Protein AF-0000000084641643 (afdb_homodimer)

Secondary structure (DSSP, 8-state):
-EEEEE--S--EEE-TTGGGSS-SEEE-SEES-TT--TT-TTHHHHHHTT-S-TTTTTTEEEEETTHHHHHHHHHTSTT-----EEESSSS-TTSTHHHHH--HHHHHHHHHHTT--EEEEE--TTHHHHHHHHHHHTTTS-EEEEEEE-TT-TTHHHH-------------/-EEEEE--S--EEE-TTGGGSS-SEEE-SEES-TT--TT-TTHHHHHHTT-S-TTTTTTEEEEETTHHHHHHHHHTSTT-----EEESSSS-TTSTHHHHH--HHHHHHHHHHTT--EEEEE--TTHHHHHHHHHHHTTTS-EEEEEEE-TT-TTHHHH-------------

Foldseek 3Di:
DAEAEDADQAFWDADPPCVPPQFGTEGDQKFAEQPPDPDDPLLVVCVVVVPPPSVCRNPYMYGNLCNLVRLLVVLPDPPHPQTEYEYDDNYACQGPVCVPRVCVLSNLCSSLVSQHEYEHEHQHPCVVVCVVVQVVSCVRHPYYYDHDFPVVDPCSVVPVDPPPDPDDPDDD/DAEAEDADQAFWDADPPCVPPQFGTEGDQKFAEQPPDPDDPLLVVCVVVVPVCNVPRNPYMYGNLCNLVRLLVVLPDPPHPQTEYEYDDNYACQGPVCVPRVCVLSNLCSSLVSQHEYEHEHQHPCVVVCVVVQVVSCVRHPYYYDHDDPVVDPCSVPPVDPPPDPDDPDDD

Nearest PDB structures (foldseek):
  3mwd-assembly1_A  TM=4.782E-01  e=1.737E-02  Homo sapiens
  6znw-assembly1_A  TM=4.692E-01  e=4.349E-02  Methanothrix soehngenii
  5tdm-assembly1_A  TM=4.378E-01  e=1.163E-01  Homo sapiens
  5tes-assembly1_A  TM=4.184E-01  e=1.163E-01  Homo sapiens
  5tet-assembly1_A  TM=4.397E-01  e=1.511E-01  Homo sapiens

Solvent-accessible surface area (backbone atoms only — not comparable to full-atom values): 19007 Å² total; per-residue (Å²): 124,45,77,43,80,42,79,58,93,69,34,77,39,77,46,46,76,34,76,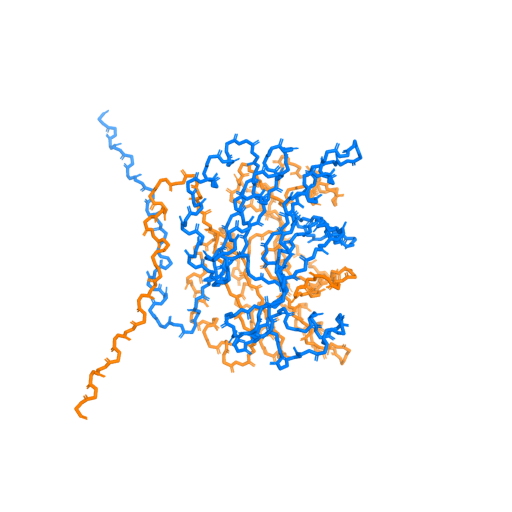70,41,48,40,39,29,33,48,70,57,45,41,38,38,67,78,63,55,92,67,50,56,30,54,63,44,43,43,66,72,60,45,80,42,71,88,28,32,51,38,41,33,38,33,33,79,43,35,36,62,44,37,41,55,58,57,63,39,86,84,52,80,51,61,32,32,37,32,33,56,62,29,44,71,28,31,73,66,33,78,75,67,54,55,54,67,46,42,52,48,37,35,42,75,61,52,21,26,39,36,39,36,31,79,34,72,56,48,64,77,45,44,68,58,51,35,57,41,45,77,71,21,49,64,46,42,29,38,55,54,64,63,82,38,80,68,45,74,66,65,76,55,74,79,76,74,82,80,74,80,77,83,127,124,45,78,43,80,42,80,59,94,67,36,77,39,77,46,47,76,36,75,71,41,48,41,41,30,32,50,68,56,47,40,37,39,68,79,64,56,93,67,49,55,30,52,62,43,42,42,66,71,63,42,87,26,76,86,32,30,49,38,42,33,37,36,33,77,43,34,36,62,44,36,40,57,57,57,64,39,86,83,52,78,50,61,30,30,37,33,35,55,62,31,44,72,29,33,72,66,32,78,76,67,54,56,54,68,45,41,53,46,38,34,42,75,62,52,21,25,39,34,39,37,33,79,35,74,57,47,65,77,46,44,66,57,52,34,58,39,46,76,72,22,50,65,47,43,30,38,54,55,63,65,83,38,78,68,45,76,65,64,76,56,75,79,75,74,82,80,75,79,78,84,128

InterPro domains:
  IPR007197 Radical SAM [PF04055] (28-163)
  IPR007197 Radical SAM [SFLDS00029] (1-163)
  IPR040086 Protein MJ0683-like [PTHR43432] (2-163)
  IPR040086 Protein MJ0683-like [SFLDG01084] (1-163)
  IPR058240 Radical SAM superfamily [SSF102114] (24-161)

Sequence (344 aa):
MTFHEVLCKSALNKVPNAAALPFRYTVNGYRGCMHACRYCFARPIHEYLDFDSGADFDTQIVVKTNVAEVLRRELRRPSWRRETVALGTNTDPYQRAEGRYALMPGIIGALAGSGTPLSILTKGTLLRRDLPLLAEVSGQVPVSVAVSLAIADPDLHKEIEPARRPRRPGWVMTFHEVLCKSALNKVPNAAALPFRYTVNGYRGCMHACRYCFARPIHEYLDFDSGADFDTQIVVKTNVAEVLRRELRRPSWRRETVALGTNTDPYQRAEGRYALMPGIIGALAGSGTPLSILTKGTLLRRDLPLLAEVSGQVPVSVAVSLAIADPDLHKEIEPARRPRRPGWV

Structure (mmCIF, N/CA/C/O backbone):
data_AF-0000000084641643-model_v1
#
loop_
_entity.id
_entity.type
_entity.pdbx_description
1 polymer 'Uncharacterized protein'
#
loop_
_atom_site.group_PDB
_atom_site.id
_atom_site.type_symbol
_atom_site.label_atom_id
_atom_site.label_alt_id
_atom_site.label_comp_id
_atom_site.label_asym_id
_atom_site.label_entity_id
_atom_site.label_seq_id
_atom_site.pdbx_PDB_ins_code
_atom_site.Cartn_x
_atom_site.Cartn_y
_atom_site.Cartn_z
_atom_site.occupancy
_atom_site.B_iso_or_equiv
_atom_site.auth_seq_id
_atom_site.auth_comp_id
_atom_site.auth_asym_id
_atom_site.auth_atom_id
_atom_site.pdbx_PDB_model_num
ATOM 1 N N . MET A 1 1 ? 24.141 13.453 5.094 1 85.25 1 MET A N 1
ATOM 2 C CA . MET A 1 1 ? 22.719 13.609 4.801 1 85.25 1 MET A CA 1
ATOM 3 C C . MET A 1 1 ? 22.359 15.086 4.645 1 85.25 1 MET A C 1
ATOM 5 O O . MET A 1 1 ? 22.766 15.922 5.457 1 85.25 1 MET A O 1
ATOM 9 N N . THR A 1 2 ? 21.906 15.523 3.588 1 90.5 2 THR A N 1
ATOM 10 C CA . THR A 1 2 ? 21.516 16.906 3.324 1 90.5 2 THR A CA 1
ATOM 11 C C . THR A 1 2 ? 20 17.047 3.266 1 90.5 2 THR A C 1
ATOM 13 O O . THR A 1 2 ? 19.312 16.219 2.656 1 90.5 2 THR A O 1
ATOM 16 N N . PHE A 1 3 ? 19.5 18.078 3.963 1 94.25 3 PHE A N 1
ATOM 17 C CA . PHE A 1 3 ? 18.078 18.406 3.965 1 94.25 3 PHE A CA 1
ATOM 18 C C . PHE A 1 3 ? 17.812 19.688 3.201 1 94.25 3 PHE A C 1
ATOM 20 O O . PHE A 1 3 ? 18.469 20.703 3.447 1 94.25 3 PHE A O 1
ATOM 27 N N . HIS A 1 4 ? 16.969 19.609 2.268 1 95.19 4 HIS A N 1
ATOM 28 C CA . HIS A 1 4 ? 16.516 20.781 1.525 1 95.19 4 HIS A CA 1
ATOM 29 C C . HIS A 1 4 ? 15.094 21.172 1.922 1 95.19 4 HIS A C 1
ATOM 31 O O . HIS A 1 4 ? 14.133 20.5 1.542 1 95.19 4 HIS A O 1
ATOM 37 N N . GLU A 1 5 ? 14.984 22.266 2.713 1 97.56 5 GLU A N 1
ATOM 38 C CA . GLU A 1 5 ? 13.656 22.766 3.074 1 97.56 5 GLU A CA 1
ATOM 39 C C . GLU A 1 5 ? 13.047 23.578 1.935 1 97.56 5 GLU A C 1
ATOM 41 O O . GLU A 1 5 ? 13.688 24.469 1.386 1 97.56 5 GLU A O 1
ATOM 46 N N . VAL A 1 6 ? 11.859 23.234 1.554 1 97.5 6 VAL A N 1
ATOM 47 C CA . VAL A 1 6 ? 11.195 23.938 0.468 1 97.5 6 VAL A CA 1
ATOM 48 C C . VAL A 1 6 ? 9.75 24.25 0.864 1 97.5 6 VAL A C 1
ATOM 50 O O . VAL A 1 6 ? 9.211 23.641 1.792 1 97.5 6 VAL A O 1
ATOM 53 N N . LEU A 1 7 ? 9.172 25.234 0.149 1 97.94 7 LEU A N 1
ATOM 54 C CA . LEU A 1 7 ? 7.738 25.5 0.195 1 97.94 7 LEU A CA 1
ATOM 55 C C . LEU A 1 7 ? 7.035 24.875 -1.005 1 97.94 7 LEU A C 1
ATOM 57 O O . LEU A 1 7 ? 7.418 25.125 -2.15 1 97.94 7 LEU A O 1
ATOM 61 N N . CYS A 1 8 ? 6.09 24.016 -0.761 1 97.25 8 CYS A N 1
ATOM 62 C CA . CYS A 1 8 ? 5.367 23.406 -1.871 1 97.25 8 CYS A CA 1
ATOM 63 C C . CYS A 1 8 ? 4.129 24.219 -2.229 1 97.25 8 CYS A C 1
ATOM 65 O O . CYS A 1 8 ? 3.564 24.906 -1.375 1 97.25 8 CYS A O 1
ATOM 67 N N . LYS A 1 9 ? 3.77 24.172 -3.459 1 97.31 9 LYS A N 1
ATOM 68 C CA . LYS A 1 9 ? 2.594 24.891 -3.949 1 97.31 9 LYS A CA 1
ATOM 69 C C . LYS A 1 9 ? 1.355 24 -3.914 1 97.31 9 LYS A C 1
ATOM 71 O O . LYS A 1 9 ? 0.227 24.484 -3.945 1 97.31 9 LYS A O 1
ATOM 76 N N . SER A 1 10 ? 1.563 22.719 -3.926 1 97.56 10 SER A N 1
ATOM 77 C CA . SER A 1 10 ? 0.498 21.734 -3.85 1 97.56 10 SER A CA 1
ATOM 78 C C . SER A 1 10 ? 0.894 20.562 -2.949 1 97.56 10 SER A C 1
ATOM 80 O O . SER A 1 10 ? 2.076 20.234 -2.84 1 97.56 10 SER A O 1
ATOM 82 N N . ALA A 1 11 ? -0.104 20.031 -2.287 1 98.06 11 ALA A N 1
ATOM 83 C CA . ALA A 1 11 ? 0.152 18.906 -1.385 1 98.06 11 ALA A CA 1
ATOM 84 C C . ALA A 1 11 ? -0.484 17.625 -1.91 1 98.06 11 ALA A C 1
ATOM 86 O O . ALA A 1 11 ? 0.11 16.547 -1.818 1 98.06 11 ALA A O 1
ATOM 87 N N . LEU A 1 12 ? -1.703 17.766 -2.48 1 97.25 12 LEU A N 1
ATOM 88 C CA . LEU A 1 12 ? -2.432 16.625 -3.002 1 97.25 12 LEU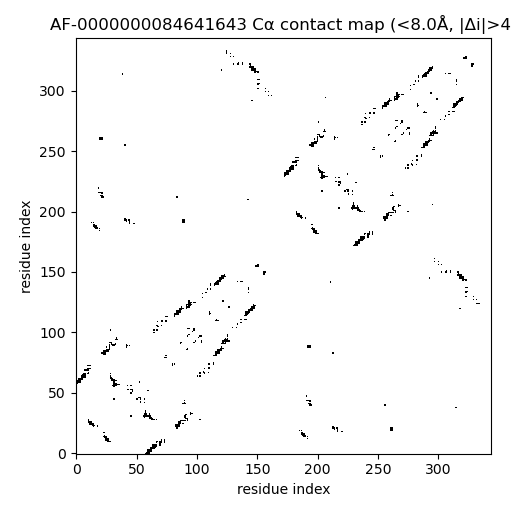 A CA 1
ATOM 89 C C . LEU A 1 12 ? -1.918 16.234 -4.387 1 97.25 12 LEU A C 1
ATOM 91 O O . LEU A 1 12 ? -1.786 17.078 -5.266 1 97.25 12 LEU A O 1
ATOM 95 N N . ASN A 1 13 ? -1.585 14.984 -4.504 1 92.69 13 ASN A N 1
ATOM 96 C CA . ASN A 1 13 ? -1.251 14.414 -5.809 1 92.69 13 ASN A CA 1
ATOM 97 C C . ASN A 1 13 ? -2.318 13.43 -6.281 1 92.69 13 ASN A C 1
ATOM 99 O O . ASN A 1 13 ? -2.545 12.398 -5.645 1 92.69 13 ASN A O 1
ATOM 103 N N . LYS A 1 14 ? -2.92 13.719 -7.375 1 91.12 14 LYS A N 1
ATOM 104 C CA . LYS A 1 14 ? -3.949 12.836 -7.91 1 91.12 14 LYS A CA 1
ATOM 105 C C . LYS A 1 14 ? -3.33 11.625 -8.602 1 91.12 14 LYS A C 1
ATOM 107 O O . LYS A 1 14 ? -2.355 11.766 -9.344 1 91.12 14 LYS A O 1
ATOM 112 N N . VAL A 1 15 ? -3.832 10.438 -8.219 1 87.31 15 VAL A N 1
ATOM 113 C CA . VAL A 1 15 ? -3.447 9.219 -8.93 1 87.31 15 VAL A CA 1
ATOM 114 C C . VAL A 1 15 ? -4.379 8.992 -10.117 1 87.31 15 VAL A C 1
ATOM 116 O O . VAL A 1 15 ? -5.582 8.789 -9.938 1 87.31 15 VAL A O 1
ATOM 119 N N . PRO A 1 16 ? -3.904 9.055 -11.305 1 74.75 16 PRO A N 1
ATOM 120 C CA . PRO A 1 16 ? -4.785 8.922 -12.469 1 74.75 16 PRO A CA 1
ATOM 121 C C . PRO A 1 16 ? -5.438 7.547 -12.562 1 74.75 16 PRO A C 1
ATOM 123 O O . PRO A 1 16 ? -4.82 6.539 -12.203 1 74.75 16 PRO A O 1
ATOM 126 N N . ASN A 1 17 ? -6.727 7.547 -13.188 1 64.88 17 ASN A N 1
ATOM 127 C CA . ASN A 1 17 ? -7.516 6.352 -13.469 1 64.88 17 ASN A CA 1
ATOM 128 C C . ASN A 1 17 ? -7.387 5.32 -12.352 1 64.88 17 ASN A C 1
ATOM 130 O O . ASN A 1 17 ? -6.996 4.176 -12.594 1 64.88 17 ASN A O 1
ATOM 134 N N . ALA A 1 18 ? -7.582 5.598 -11.164 1 59.44 18 ALA A N 1
ATOM 135 C CA . ALA A 1 18 ? -7.484 4.902 -9.883 1 59.44 18 ALA A CA 1
ATOM 136 C C . ALA A 1 18 ? -8.5 3.764 -9.797 1 59.44 18 ALA A C 1
ATOM 138 O O . ALA A 1 18 ? -8.711 3.195 -8.727 1 59.44 18 ALA A O 1
ATOM 139 N N . ALA A 1 19 ? -9 3.344 -10.992 1 60.81 19 ALA A N 1
ATOM 140 C CA . ALA A 1 19 ? -10.086 2.369 -10.906 1 60.81 19 ALA A CA 1
ATOM 141 C C . ALA A 1 19 ? -9.586 1.04 -10.344 1 60.81 19 ALA A C 1
ATOM 143 O O . ALA A 1 19 ? -10.383 0.184 -9.953 1 60.81 19 ALA A O 1
ATOM 144 N N . ALA A 1 20 ? -8.352 1.078 -10.047 1 73.12 20 ALA A N 1
ATOM 145 C CA . ALA A 1 20 ? -7.855 -0.218 -9.586 1 73.12 20 ALA A CA 1
ATOM 146 C C . ALA A 1 20 ? -7.188 -0.097 -8.219 1 73.12 20 ALA A C 1
ATOM 148 O O . ALA A 1 20 ? -6.613 -1.065 -7.715 1 73.12 20 ALA A O 1
ATOM 149 N N . LEU A 1 21 ? -7.309 1.116 -7.602 1 86.94 21 LEU A N 1
ATOM 150 C CA . LEU A 1 21 ? -6.629 1.312 -6.328 1 86.94 21 LEU A CA 1
ATOM 151 C C . LEU A 1 21 ? -7.605 1.81 -5.266 1 86.94 21 LEU A C 1
ATOM 153 O O . LEU A 1 21 ? -8.609 2.447 -5.586 1 86.94 21 LEU A O 1
ATOM 157 N N . PRO A 1 22 ? -7.359 1.558 -4.078 1 89.44 22 PRO A N 1
ATOM 158 C CA . PRO A 1 22 ? -8.273 1.948 -3.004 1 89.44 22 PRO A CA 1
ATOM 159 C C . PRO A 1 22 ? -8.086 3.398 -2.562 1 89.44 22 PRO A C 1
ATOM 161 O O . PRO A 1 22 ? -8.586 3.799 -1.511 1 89.44 22 PRO A O 1
ATOM 164 N N . PHE A 1 23 ? -7.32 4.164 -3.342 1 91.88 23 PHE A N 1
ATOM 165 C CA . PHE A 1 23 ? -7.133 5.59 -3.082 1 91.88 23 PHE A CA 1
ATOM 166 C C . PHE A 1 23 ? -6.977 6.359 -4.387 1 91.88 23 PHE A C 1
ATOM 168 O O . PHE A 1 23 ? -6.578 5.793 -5.406 1 91.88 23 PHE A O 1
ATOM 175 N N . ARG A 1 24 ? -7.23 7.676 -4.254 1 90.69 24 ARG A N 1
ATOM 176 C CA . ARG A 1 24 ? -7.18 8.5 -5.457 1 90.69 24 ARG A CA 1
ATOM 177 C C . ARG A 1 24 ? -6.113 9.578 -5.336 1 90.69 24 ARG A C 1
ATOM 179 O O . ARG A 1 24 ? -5.75 10.219 -6.328 1 90.69 24 ARG A O 1
ATOM 186 N N . TYR A 1 25 ? -5.676 9.812 -4.137 1 93.88 25 TYR A N 1
ATOM 187 C CA . TYR A 1 25 ? -4.699 10.867 -3.9 1 93.88 25 TYR A CA 1
ATOM 188 C C . TYR A 1 25 ? -3.57 10.375 -3.004 1 93.88 25 TYR A C 1
ATOM 190 O O . TYR A 1 25 ? -3.742 9.414 -2.25 1 93.88 25 TYR A O 1
ATOM 198 N N . THR A 1 26 ? -2.445 11.016 -3.172 1 95.38 26 THR A N 1
ATOM 199 C CA . THR A 1 26 ? -1.332 10.844 -2.246 1 95.38 26 THR A CA 1
ATOM 200 C C . THR A 1 26 ? -0.846 12.188 -1.723 1 95.38 26 THR A C 1
ATOM 202 O O . THR A 1 26 ? -1.124 13.227 -2.322 1 95.38 26 THR A O 1
ATOM 205 N N . VAL A 1 27 ? -0.212 12.156 -0.542 1 97.38 27 VAL A N 1
ATOM 206 C CA . VAL A 1 27 ? 0.521 13.289 0.026 1 97.38 27 VAL A CA 1
ATOM 207 C C . VAL A 1 27 ? 1.92 12.836 0.442 1 97.38 27 VAL A C 1
ATOM 209 O O . VAL A 1 27 ? 2.074 11.82 1.128 1 97.38 27 VAL A O 1
ATOM 212 N N . ASN A 1 28 ? 2.869 13.57 -0.043 1 96.31 28 ASN A N 1
ATOM 213 C CA . ASN A 1 28 ? 4.258 13.312 0.314 1 96.31 28 ASN A CA 1
ATOM 214 C C . ASN A 1 28 ? 4.918 14.539 0.938 1 96.31 28 ASN A C 1
ATOM 216 O O . ASN A 1 28 ? 5.258 15.484 0.233 1 96.31 28 ASN A O 1
ATOM 220 N N . GLY A 1 29 ? 5.141 14.508 2.225 1 97.44 29 GLY A N 1
ATOM 221 C CA . GLY A 1 29 ? 5.812 15.609 2.9 1 97.44 29 GLY A CA 1
ATOM 222 C C . GLY A 1 29 ? 7.301 15.664 2.619 1 97.44 29 GLY A C 1
ATOM 223 O O . GLY A 1 29 ? 7.938 16.703 2.812 1 97.44 29 GLY A O 1
ATOM 224 N N . TYR A 1 30 ? 7.824 14.578 2.213 1 95.88 30 TYR A N 1
ATOM 225 C CA . TYR A 1 30 ? 9.242 14.445 1.904 1 95.88 30 TYR A CA 1
ATOM 226 C C . TYR A 1 30 ? 9.453 13.938 0.483 1 95.88 30 TYR A C 1
ATOM 228 O O . TYR A 1 30 ? 8.562 13.297 -0.088 1 95.88 30 TYR A O 1
ATOM 236 N N . ARG A 1 31 ? 10.523 14.305 -0.035 1 93.06 31 ARG A N 1
ATOM 237 C CA . ARG A 1 31 ? 11.094 13.617 -1.185 1 93.06 31 ARG A CA 1
ATOM 238 C C . ARG A 1 31 ? 12.438 12.984 -0.829 1 93.06 31 ARG A C 1
ATOM 240 O O . ARG A 1 31 ? 13.266 13.609 -0.161 1 93.06 31 ARG A O 1
ATOM 247 N N . GLY A 1 32 ? 12.609 11.828 -1.305 1 92.06 32 GLY A N 1
ATOM 248 C CA . GLY A 1 32 ? 13.734 11.039 -0.812 1 92.06 32 GLY A CA 1
ATOM 249 C C . GLY A 1 32 ? 13.398 10.242 0.434 1 92.06 32 GLY A C 1
ATOM 250 O O . GLY A 1 32 ? 12.352 10.445 1.046 1 92.06 32 GLY A O 1
ATOM 251 N N . CYS A 1 33 ? 14.219 9.305 0.765 1 94.69 33 CYS A N 1
ATOM 252 C CA . CYS A 1 33 ? 13.961 8.453 1.919 1 94.69 33 CYS A CA 1
ATOM 253 C C . CYS A 1 33 ? 15.266 7.934 2.518 1 94.69 33 CYS A C 1
ATOM 255 O O . CYS A 1 33 ? 16.094 7.371 1.808 1 94.69 33 CYS A O 1
ATOM 257 N N . MET A 1 34 ? 15.375 8.016 3.834 1 93.69 34 MET A N 1
ATOM 258 C CA . MET A 1 34 ? 16.641 7.754 4.531 1 93.69 34 MET A CA 1
ATOM 259 C C . MET A 1 34 ? 16.766 6.273 4.863 1 93.69 34 MET A C 1
ATOM 261 O O . MET A 1 34 ? 17.812 5.836 5.352 1 93.69 34 MET A O 1
ATOM 265 N N . HIS A 1 35 ? 15.734 5.488 4.598 1 92.06 35 HIS A N 1
ATOM 266 C CA . HIS A 1 35 ? 15.812 4.074 4.953 1 92.06 35 HIS A CA 1
ATOM 267 C C . HIS A 1 35 ? 16.891 3.355 4.148 1 92.06 35 HIS A C 1
ATOM 269 O O . HIS A 1 35 ? 17.422 2.334 4.586 1 92.06 35 HIS A O 1
ATOM 275 N N . ALA A 1 36 ? 17.172 3.838 2.957 1 89.5 36 ALA A N 1
ATOM 276 C CA . ALA A 1 36 ? 18.234 3.293 2.109 1 89.5 36 ALA A CA 1
ATOM 277 C C . ALA A 1 36 ? 18.031 1.801 1.869 1 89.5 36 ALA A C 1
ATOM 279 O O . ALA A 1 36 ? 18.984 1.015 1.975 1 89.5 36 ALA A O 1
ATOM 280 N N . CYS A 1 37 ? 16.781 1.422 1.549 1 88.06 37 CYS A N 1
ATOM 281 C CA . CYS A 1 37 ? 16.5 0.023 1.236 1 88.06 37 CYS A CA 1
ATOM 282 C C . CYS A 1 37 ? 17.281 -0.42 0 1 88.06 37 CYS A C 1
ATOM 284 O O . CYS A 1 37 ? 17.406 0.339 -0.963 1 88.06 37 CYS A O 1
ATOM 286 N N . ARG A 1 38 ? 17.812 -1.629 0.062 1 84.75 38 ARG A N 1
ATOM 287 C CA . ARG A 1 38 ? 18.547 -2.174 -1.071 1 84.75 38 ARG A CA 1
ATOM 288 C C . ARG A 1 38 ? 17.688 -2.203 -2.328 1 84.75 38 ARG A C 1
ATOM 290 O O . ARG A 1 38 ? 18.156 -1.855 -3.416 1 84.75 38 ARG A O 1
ATOM 297 N N . TYR A 1 39 ? 16.453 -2.59 -2.154 1 86.88 39 TYR A N 1
ATOM 298 C CA . TYR A 1 39 ? 15.516 -2.664 -3.266 1 86.88 39 TYR A CA 1
ATOM 299 C C . TYR A 1 39 ? 14.328 -1.73 -3.043 1 86.88 39 TYR A C 1
ATOM 301 O O . TYR A 1 39 ? 13.18 -2.176 -2.982 1 86.88 39 TYR A O 1
ATOM 309 N N . CYS A 1 40 ? 14.648 -0.462 -3.041 1 89 40 CYS A N 1
ATOM 310 C CA . CYS A 1 40 ? 13.609 0.526 -2.799 1 89 40 CYS A CA 1
ATOM 311 C C . CYS A 1 40 ? 12.68 0.646 -4.004 1 89 40 CYS A C 1
ATOM 313 O O . CYS A 1 40 ? 13.117 1.014 -5.094 1 89 40 CYS A O 1
ATOM 315 N N . PHE A 1 41 ? 11.461 0.449 -3.846 1 89.44 41 PHE A N 1
ATOM 316 C CA . PHE A 1 41 ? 10.484 0.438 -4.934 1 89.44 41 PHE A CA 1
ATOM 317 C C . PHE A 1 41 ? 10.18 1.856 -5.398 1 89.44 41 PHE A C 1
ATOM 319 O O . PHE A 1 41 ? 9.664 2.057 -6.5 1 89.44 41 PHE A O 1
ATOM 326 N N . ALA A 1 42 ? 10.445 2.775 -4.594 1 88.69 42 ALA A N 1
ATOM 327 C CA . ALA A 1 42 ? 10.109 4.16 -4.91 1 88.69 42 ALA A CA 1
ATOM 328 C C . ALA A 1 42 ? 11.242 4.836 -5.68 1 88.69 42 ALA A C 1
ATOM 330 O O . ALA A 1 42 ? 11.031 5.871 -6.32 1 88.69 42 ALA A O 1
ATOM 331 N N . ARG A 1 43 ? 12.406 4.348 -5.688 1 85.69 43 ARG A N 1
ATOM 332 C CA . ARG A 1 43 ? 13.586 4.984 -6.27 1 85.69 43 ARG A CA 1
ATOM 333 C C . ARG A 1 43 ? 13.398 5.227 -7.762 1 85.69 43 ARG A C 1
ATOM 335 O O . ARG A 1 43 ? 13.68 6.32 -8.258 1 85.69 43 ARG A O 1
ATOM 342 N N . PRO A 1 44 ? 12.797 4.266 -8.469 1 82.12 44 PRO A N 1
ATOM 343 C CA . PRO A 1 44 ? 12.633 4.5 -9.906 1 82.12 44 PRO A CA 1
ATOM 344 C C . PRO A 1 44 ? 11.719 5.684 -10.211 1 82.12 44 PRO A C 1
ATOM 346 O O . PRO A 1 44 ? 11.891 6.359 -11.227 1 82.12 44 PRO A O 1
ATOM 349 N N . ILE A 1 45 ? 10.727 5.93 -9.383 1 78 45 ILE A N 1
ATOM 350 C CA . ILE A 1 45 ? 9.812 7.051 -9.578 1 78 45 ILE A CA 1
ATOM 351 C C . ILE A 1 45 ? 10.586 8.367 -9.484 1 78 45 ILE A C 1
ATOM 353 O O . ILE A 1 45 ? 10.336 9.297 -10.25 1 78 45 ILE A O 1
ATOM 357 N N . HIS A 1 46 ? 11.477 8.406 -8.617 1 78 46 HIS A N 1
ATOM 358 C CA . HIS A 1 46 ? 12.266 9.617 -8.406 1 78 46 HIS A CA 1
ATOM 359 C C . HIS A 1 46 ? 13.227 9.859 -9.57 1 78 46 HIS A C 1
ATOM 361 O O . HIS A 1 46 ? 13.477 11.008 -9.945 1 78 46 HIS A O 1
ATOM 367 N N . GLU A 1 47 ? 13.641 8.812 -10.031 1 72.44 47 GLU A N 1
ATOM 368 C CA . GLU A 1 47 ? 14.531 8.914 -11.188 1 72.44 47 GLU A CA 1
ATOM 369 C C . GLU A 1 47 ? 13.789 9.445 -12.406 1 72.44 47 GLU A C 1
ATOM 371 O O . GLU A 1 47 ? 14.336 10.25 -13.172 1 72.44 47 GLU A O 1
ATOM 376 N N . TYR A 1 48 ? 12.617 9.016 -12.461 1 66.31 48 TYR A N 1
ATOM 377 C CA . TYR A 1 48 ? 11.797 9.422 -13.594 1 66.31 48 TYR A CA 1
ATOM 378 C C . TYR A 1 48 ? 11.438 10.898 -13.508 1 66.31 48 TYR A C 1
ATOM 380 O O . TYR A 1 48 ? 11.43 11.602 -14.523 1 66.31 48 TYR A O 1
ATOM 388 N N . LEU A 1 49 ? 11.086 11.227 -12.359 1 64.06 49 LEU A N 1
ATOM 389 C CA . LEU A 1 49 ? 10.656 12.609 -12.18 1 64.06 49 LEU A CA 1
ATOM 390 C C . LEU A 1 49 ? 11.859 13.555 -12.219 1 64.06 49 LEU A C 1
ATOM 392 O O . LEU A 1 49 ? 11.703 14.766 -12.031 1 64.06 49 LEU A O 1
ATOM 396 N N . ASP A 1 50 ? 12.969 13.078 -12.969 1 57.16 50 ASP A N 1
ATOM 397 C CA . ASP A 1 50 ? 14.195 13.82 -13.242 1 57.16 50 ASP A CA 1
ATOM 398 C C . ASP A 1 50 ? 14.789 14.391 -11.953 1 57.16 50 ASP A C 1
ATOM 400 O O . ASP A 1 50 ? 15.336 15.492 -11.945 1 57.16 50 ASP A O 1
ATOM 404 N N . PHE A 1 51 ? 14.398 13.836 -10.938 1 55.06 51 PHE A N 1
ATOM 405 C CA . PHE A 1 51 ? 15.227 14.289 -9.82 1 55.06 51 PHE A CA 1
ATOM 406 C C . PHE A 1 51 ? 16.625 13.711 -9.914 1 55.06 51 PHE A C 1
ATOM 408 O O . PHE A 1 51 ? 16.812 12.609 -10.438 1 55.06 51 PHE A O 1
ATOM 415 N N . ASP A 1 52 ? 17.484 14.227 -10.578 1 50.94 52 ASP A N 1
ATOM 416 C CA . ASP A 1 52 ? 18.859 13.789 -10.797 1 50.94 52 ASP A CA 1
ATOM 417 C C . ASP A 1 52 ? 19.156 12.5 -10.031 1 50.94 52 ASP A C 1
ATOM 419 O O . ASP A 1 52 ? 19.984 11.695 -10.453 1 50.94 52 ASP A O 1
ATOM 423 N N . SER A 1 53 ? 19.094 12.25 -8.562 1 51.88 53 SER A N 1
ATOM 424 C CA . SER A 1 53 ? 20 11.586 -7.629 1 51.88 53 SER A CA 1
ATOM 425 C C . SER A 1 53 ? 19.594 10.133 -7.41 1 51.88 53 SER A C 1
ATOM 427 O O . SER A 1 53 ? 18.688 9.844 -6.629 1 51.88 53 SER A O 1
ATOM 429 N N . GLY A 1 54 ? 19.406 9.188 -8.422 1 56.5 54 GLY A N 1
ATOM 430 C CA . GLY A 1 54 ? 19.469 7.828 -7.91 1 56.5 54 GLY A CA 1
ATOM 431 C C . GLY A 1 54 ? 20.391 7.684 -6.715 1 56.5 54 GLY A C 1
ATOM 432 O O . GLY A 1 54 ? 20 7.133 -5.684 1 56.5 54 GLY A O 1
ATOM 433 N N . ALA A 1 55 ? 21.547 8.164 -6.961 1 61.25 55 ALA A N 1
ATOM 434 C CA . ALA A 1 55 ? 22.562 8.086 -5.918 1 61.25 55 ALA A CA 1
ATOM 435 C C . ALA A 1 55 ? 22.25 9.062 -4.785 1 61.25 55 ALA A C 1
ATOM 437 O O . ALA A 1 55 ? 22.703 8.875 -3.652 1 61.25 55 ALA A O 1
ATOM 438 N N . ASP A 1 56 ? 21.203 9.914 -5.035 1 81.81 56 ASP A N 1
ATOM 439 C CA . ASP A 1 56 ? 20.984 10.961 -4.047 1 81.81 56 ASP A CA 1
ATOM 440 C C . ASP A 1 56 ? 19.641 10.766 -3.326 1 81.81 56 ASP A C 1
ATOM 442 O O . ASP A 1 56 ? 19.328 11.5 -2.391 1 81.81 56 ASP A O 1
ATOM 446 N N . PHE A 1 57 ? 18.953 9.711 -3.613 1 84.69 57 PHE A N 1
ATOM 447 C CA . PHE A 1 57 ? 17.625 9.5 -3.053 1 84.69 57 PHE A CA 1
ATOM 448 C C . PHE A 1 57 ? 17.688 9.352 -1.537 1 84.69 57 PHE A C 1
ATOM 450 O O . PHE A 1 57 ? 16.797 9.805 -0.821 1 84.69 57 PHE A O 1
ATOM 457 N N . ASP A 1 58 ? 18.719 8.781 -1.066 1 87.5 58 ASP A N 1
ATOM 458 C CA . ASP A 1 58 ? 18.781 8.461 0.357 1 87.5 58 ASP A CA 1
ATOM 459 C C . ASP A 1 58 ? 19.688 9.453 1.098 1 87.5 58 ASP A C 1
ATOM 461 O O . ASP A 1 58 ? 19.781 9.414 2.326 1 87.5 58 ASP A O 1
ATOM 465 N N . THR A 1 59 ? 20.25 10.398 0.308 1 88.12 59 THR A N 1
ATOM 466 C CA . THR A 1 59 ? 21.188 11.297 0.975 1 88.12 59 THR A CA 1
ATOM 467 C C . THR A 1 59 ? 20.719 12.742 0.862 1 88.12 59 THR A C 1
ATOM 469 O O . THR A 1 59 ? 21.219 13.617 1.573 1 88.12 59 THR A O 1
ATOM 472 N N . GLN A 1 60 ? 19.875 12.953 -0.053 1 90.75 60 GLN A N 1
ATOM 473 C CA . GLN A 1 60 ? 19.281 14.273 -0.227 1 90.75 60 GLN A CA 1
ATOM 474 C C . GLN A 1 60 ? 17.781 14.242 0.025 1 90.75 60 GLN A C 1
ATOM 476 O O . GLN A 1 60 ? 17.016 13.68 -0.768 1 90.75 60 GLN A O 1
ATOM 481 N N . ILE A 1 61 ? 17.359 14.82 1.069 1 94.38 61 ILE A N 1
ATOM 482 C CA . ILE A 1 61 ? 15.953 14.789 1.457 1 94.38 61 ILE A CA 1
ATOM 483 C C . ILE A 1 61 ? 15.336 16.172 1.285 1 94.38 61 ILE A C 1
ATOM 485 O O . ILE A 1 61 ? 15.828 17.156 1.86 1 94.38 61 ILE A O 1
ATOM 489 N N . VAL A 1 62 ? 14.367 16.266 0.472 1 95.25 62 VAL A N 1
ATOM 490 C CA . VAL A 1 62 ? 13.594 17.5 0.344 1 95.25 62 VAL A CA 1
ATOM 491 C C . VAL A 1 62 ? 12.445 17.5 1.354 1 95.25 62 VAL A C 1
ATOM 493 O O . VAL A 1 62 ? 11.711 16.516 1.459 1 95.25 62 VAL A O 1
ATOM 496 N N . VAL A 1 63 ? 12.336 18.578 2.113 1 97.81 63 VAL A N 1
ATOM 497 C CA . VAL A 1 63 ? 11.32 18.703 3.154 1 97.81 63 VAL A CA 1
ATOM 498 C C . VAL A 1 63 ? 10.344 19.828 2.791 1 97.81 63 VAL A C 1
ATOM 500 O O . VAL A 1 63 ? 10.727 20.984 2.713 1 97.81 63 VAL A O 1
ATOM 503 N N . LYS A 1 64 ? 9.086 19.438 2.572 1 98.38 64 LYS A N 1
ATOM 504 C CA . LYS A 1 64 ? 8.039 20.422 2.332 1 98.38 64 LYS A CA 1
ATOM 505 C C . LYS A 1 64 ? 7.496 20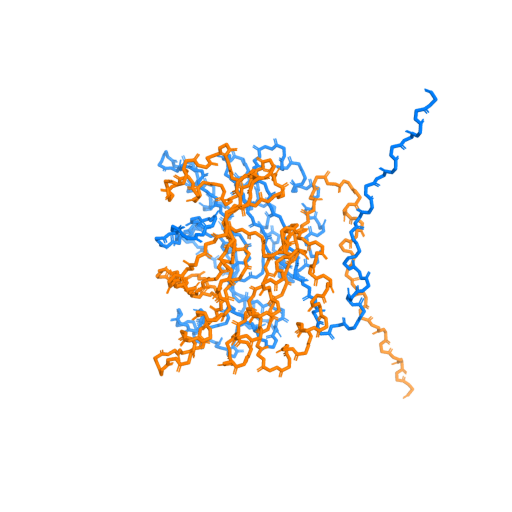.984 3.646 1 98.38 64 LYS A C 1
ATOM 507 O O . LYS A 1 64 ? 6.465 20.516 4.141 1 98.38 64 LYS A O 1
ATOM 512 N N . THR A 1 65 ? 8.062 22.047 4.051 1 98.75 65 THR A N 1
ATOM 513 C CA . THR A 1 65 ? 7.859 22.484 5.426 1 98.75 65 THR A CA 1
ATOM 514 C C . THR A 1 65 ? 6.461 23.078 5.605 1 98.75 65 THR A C 1
ATOM 516 O O . THR A 1 65 ? 5.957 23.156 6.727 1 98.75 65 THR A O 1
ATOM 519 N N . ASN A 1 66 ? 5.781 23.438 4.496 1 98.75 66 ASN A N 1
ATOM 520 C CA . ASN A 1 66 ? 4.453 24.047 4.605 1 98.75 66 ASN A CA 1
ATOM 521 C C . ASN A 1 66 ? 3.365 23.078 4.137 1 98.75 66 ASN A C 1
ATOM 523 O O . ASN A 1 66 ? 2.242 23.5 3.852 1 98.75 66 ASN A O 1
ATOM 527 N N . VAL A 1 67 ? 3.629 21.812 4.051 1 98.75 67 VAL A N 1
ATOM 528 C CA . VAL A 1 67 ? 2.752 20.844 3.4 1 98.75 67 VAL A CA 1
ATOM 529 C C . VAL A 1 67 ? 1.412 20.797 4.129 1 98.75 67 VAL A C 1
ATOM 531 O O . VAL A 1 67 ? 0.358 20.672 3.5 1 98.75 67 VAL A O 1
ATOM 534 N N . ALA A 1 68 ? 1.392 20.875 5.445 1 98.81 68 ALA A N 1
ATOM 535 C CA . ALA A 1 68 ? 0.144 20.781 6.199 1 98.81 68 ALA A CA 1
ATOM 536 C C . ALA A 1 68 ? -0.755 21.984 5.91 1 98.81 68 ALA A C 1
ATOM 538 O O . ALA A 1 68 ? -1.972 21.844 5.77 1 98.81 68 ALA A O 1
ATOM 539 N N . GLU A 1 69 ? -0.152 23.141 5.867 1 98.62 69 GLU A N 1
ATOM 540 C CA . GLU A 1 69 ? -0.908 24.344 5.582 1 98.62 69 GLU A CA 1
ATOM 541 C C . GLU A 1 69 ? -1.514 24.312 4.18 1 98.62 69 GLU A C 1
ATOM 543 O O . GLU A 1 69 ? -2.695 24.609 4 1 98.62 69 GLU A O 1
ATOM 548 N N . VAL A 1 70 ? -0.74 23.938 3.234 1 98.88 70 VAL A N 1
ATOM 549 C CA . VAL A 1 70 ? -1.205 23.828 1.855 1 98.88 70 VAL A CA 1
ATOM 550 C C . VAL A 1 70 ? -2.307 22.781 1.757 1 98.88 70 VAL A C 1
ATOM 552 O O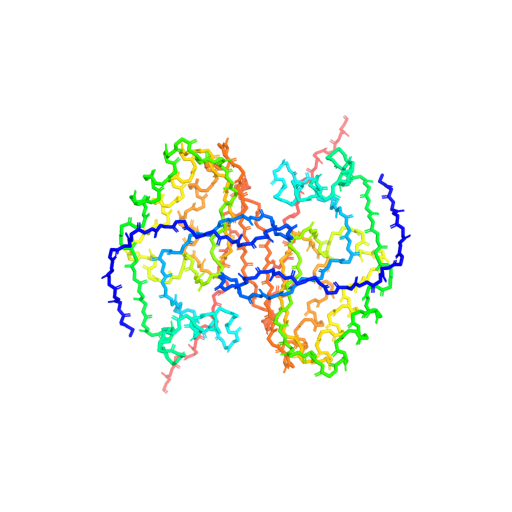 . VAL A 1 70 ? -3.326 23 1.1 1 98.88 70 VAL A O 1
ATOM 555 N N . LEU A 1 71 ? -2.104 21.641 2.418 1 98.81 71 LEU A N 1
ATOM 556 C CA . LEU A 1 71 ? -3.086 20.562 2.424 1 98.81 71 LEU A CA 1
ATOM 557 C C . LEU A 1 71 ? -4.418 21.047 2.988 1 98.81 71 LEU A C 1
ATOM 559 O O . LEU A 1 71 ? -5.473 20.781 2.41 1 98.81 71 LEU A O 1
ATOM 563 N N . ARG A 1 72 ? -4.379 21.828 4.09 1 98.62 72 ARG A N 1
ATOM 564 C CA . ARG A 1 72 ? -5.594 22.359 4.703 1 98.62 72 ARG A CA 1
ATOM 565 C C . ARG A 1 72 ? -6.359 23.234 3.719 1 98.62 72 ARG A C 1
ATOM 567 O O . ARG A 1 72 ? -7.582 23.141 3.609 1 98.62 72 ARG A O 1
ATOM 574 N N . ARG A 1 73 ? -5.648 24.016 3.055 1 98.5 73 ARG A N 1
ATOM 575 C CA . ARG A 1 73 ? -6.277 24.906 2.084 1 98.5 73 ARG A CA 1
ATOM 576 C C . ARG A 1 73 ? -6.945 24.109 0.967 1 98.5 73 ARG A C 1
ATOM 578 O O . ARG A 1 73 ? -8.086 24.391 0.592 1 98.5 73 ARG A O 1
ATOM 585 N N . GLU A 1 74 ? -6.238 23.109 0.458 1 98.75 74 GLU A N 1
ATOM 586 C CA . GLU A 1 74 ? -6.766 22.312 -0.637 1 98.75 74 GLU A CA 1
ATOM 587 C C . GLU A 1 74 ? -7.996 21.516 -0.2 1 98.75 74 GLU A C 1
ATOM 589 O O . GLU A 1 74 ? -8.961 21.391 -0.958 1 98.75 74 GLU A O 1
ATOM 594 N N . LEU A 1 75 ? -8.016 21.062 1.005 1 98.69 75 LEU A N 1
ATOM 595 C CA . LEU A 1 75 ? -9.086 20.219 1.505 1 98.69 75 LEU A CA 1
ATOM 596 C C . LEU A 1 75 ? -10.328 21.047 1.839 1 98.69 75 LEU A C 1
ATOM 598 O O . LEU A 1 75 ? -11.414 20.5 2.008 1 98.69 75 LEU A O 1
ATOM 602 N N . ARG A 1 76 ? -10.195 22.297 1.95 1 97.75 76 ARG A N 1
ATOM 603 C CA . ARG A 1 76 ? -11.312 23.172 2.279 1 97.75 76 ARG A CA 1
ATOM 604 C C . ARG A 1 76 ? -12.094 23.562 1.028 1 97.75 76 ARG A C 1
ATOM 606 O O . ARG A 1 76 ? -13.188 24.125 1.121 1 97.75 76 ARG A O 1
ATOM 613 N N . ARG A 1 77 ? -11.516 23.328 -0.067 1 97.69 77 ARG A N 1
ATOM 614 C CA . ARG A 1 77 ? -12.195 23.688 -1.305 1 97.69 77 ARG A CA 1
ATOM 615 C C . ARG A 1 77 ? -13.547 22.969 -1.408 1 97.69 77 ARG A C 1
ATOM 617 O O . ARG A 1 77 ? -13.656 21.797 -1.051 1 97.69 77 ARG A O 1
ATOM 624 N N . PRO A 1 78 ? -14.492 23.625 -1.953 1 97.12 78 PRO A N 1
ATOM 625 C CA . PRO A 1 78 ? -15.812 23.016 -2.102 1 97.12 78 PRO A CA 1
ATOM 626 C C . PRO A 1 78 ? -15.805 21.812 -3.035 1 97.12 78 PRO A C 1
ATOM 628 O O . PRO A 1 78 ? -16.672 20.938 -2.93 1 97.12 78 PRO A O 1
ATOM 631 N N . SER A 1 79 ? -14.844 21.766 -3.873 1 96.62 79 SER A N 1
ATOM 632 C CA . SER A 1 79 ? -14.781 20.688 -4.863 1 96.62 79 SER A CA 1
ATOM 633 C C . SER A 1 79 ? -14.172 19.422 -4.27 1 96.62 79 SER A C 1
ATOM 635 O O . SER A 1 79 ? -14.219 18.359 -4.891 1 96.62 79 SER A O 1
ATOM 637 N N . TRP A 1 80 ? -13.68 19.547 -3.082 1 97.38 80 TRP A N 1
ATOM 638 C CA . TRP A 1 80 ? -13.07 18.359 -2.471 1 97.38 80 TRP A CA 1
ATOM 639 C C . TRP A 1 80 ? -14.141 17.344 -2.09 1 97.38 80 TRP A C 1
ATOM 641 O O . TRP A 1 80 ? -15.109 17.672 -1.406 1 97.38 80 TRP A O 1
ATOM 651 N N . ARG A 1 81 ? -13.984 16.109 -2.416 1 95.06 81 ARG A N 1
ATOM 652 C CA . ARG A 1 81 ? -15.008 15.078 -2.268 1 95.06 81 ARG A CA 1
ATOM 653 C C . ARG A 1 81 ? -14.594 14.039 -1.229 1 95.06 81 ARG A C 1
ATOM 655 O O . ARG A 1 81 ? -15.133 12.93 -1.205 1 95.06 81 ARG A O 1
ATOM 662 N N . ARG A 1 82 ? -13.508 14.305 -0.42 1 96.56 82 ARG A N 1
ATOM 663 C CA . ARG A 1 82 ? -13.086 13.461 0.695 1 96.56 82 ARG A CA 1
ATOM 664 C C . ARG A 1 82 ? -12.664 12.078 0.208 1 96.56 82 ARG A C 1
ATOM 666 O O . ARG A 1 82 ? -13.008 11.07 0.82 1 96.56 82 ARG A O 1
ATOM 673 N N . GLU A 1 83 ? -11.977 12.156 -0.931 1 94.06 83 GLU A N 1
ATOM 674 C CA . GLU A 1 83 ? -11.391 10.922 -1.445 1 94.06 83 GLU A CA 1
ATOM 675 C C . GLU A 1 83 ? -10.25 10.438 -0.556 1 94.06 83 GLU A C 1
ATOM 677 O O . GLU A 1 83 ? -9.539 11.25 0.047 1 94.06 83 GLU A O 1
ATOM 682 N N . THR A 1 84 ? -10.039 9.117 -0.547 1 95.62 84 THR A N 1
ATOM 683 C CA . THR A 1 84 ? -9 8.547 0.303 1 95.62 84 THR A CA 1
ATOM 684 C C . THR A 1 84 ? -7.621 9.031 -0.123 1 95.62 84 THR A C 1
ATOM 686 O O . THR A 1 84 ? -7.32 9.102 -1.316 1 95.62 84 THR A O 1
ATOM 689 N N . VAL A 1 85 ? -6.809 9.352 0.875 1 96.81 85 VAL A N 1
ATOM 690 C CA . VAL A 1 85 ? -5.438 9.812 0.648 1 96.81 85 VAL A CA 1
ATOM 691 C C . VAL A 1 85 ? -4.453 8.789 1.207 1 96.81 85 VAL A C 1
ATOM 693 O O . VAL A 1 85 ? -4.547 8.398 2.375 1 96.81 85 VAL A O 1
ATOM 696 N N . ALA A 1 86 ? -3.551 8.359 0.386 1 96.5 86 ALA A N 1
ATOM 697 C CA . ALA A 1 86 ? -2.523 7.418 0.82 1 96.5 86 ALA A CA 1
ATOM 698 C C . ALA A 1 86 ? -1.217 8.133 1.14 1 96.5 86 ALA A C 1
ATOM 700 O O . ALA A 1 86 ? -0.798 9.031 0.403 1 96.5 86 ALA A O 1
ATOM 701 N N . LEU A 1 87 ? -0.597 7.773 2.26 1 97.5 87 LEU A N 1
ATOM 702 C CA . LEU A 1 87 ? 0.724 8.227 2.682 1 97.5 87 LEU A CA 1
ATOM 703 C C . LEU A 1 87 ? 1.707 7.059 2.732 1 97.5 87 LEU A C 1
ATOM 705 O O . LEU A 1 87 ? 1.369 5.977 3.217 1 97.5 87 LEU A O 1
ATOM 709 N N . GLY A 1 88 ? 2.887 7.266 2.252 1 96.38 88 GLY A N 1
ATOM 710 C CA . GLY A 1 88 ? 3.896 6.219 2.275 1 96.38 88 GLY A CA 1
ATOM 711 C C . GLY A 1 88 ? 4.051 5.512 0.943 1 96.38 88 GLY A C 1
ATOM 712 O O . GLY A 1 88 ? 4.488 4.359 0.893 1 96.38 88 GLY A O 1
ATOM 713 N N . THR A 1 89 ? 3.713 6.215 -0.15 1 92.5 89 THR A N 1
ATOM 714 C CA . THR A 1 89 ? 3.779 5.621 -1.48 1 92.5 89 THR A CA 1
ATOM 715 C C . THR A 1 89 ? 5.141 5.875 -2.119 1 92.5 89 THR A C 1
ATOM 717 O O . THR A 1 89 ? 5.77 4.953 -2.643 1 92.5 89 THR A O 1
ATOM 720 N N . ASN A 1 90 ? 5.699 7.066 -1.98 1 90.88 90 ASN A N 1
ATOM 721 C CA . ASN A 1 90 ? 6.91 7.457 -2.695 1 90.88 90 ASN A CA 1
ATOM 722 C C . ASN A 1 90 ? 8.039 7.809 -1.731 1 90.88 90 ASN A C 1
ATOM 724 O O . ASN A 1 90 ? 9.156 8.117 -2.16 1 90.88 90 ASN A O 1
ATOM 728 N N . THR A 1 91 ? 7.766 7.887 -0.584 1 94.19 91 THR A N 1
ATOM 729 C CA . THR A 1 91 ? 8.672 8.109 0.538 1 94.19 91 THR A CA 1
ATOM 730 C C . THR A 1 91 ? 8.086 7.527 1.823 1 94.19 91 THR A C 1
ATOM 732 O O . THR A 1 91 ? 7.004 6.941 1.812 1 94.19 91 THR A O 1
ATOM 735 N N . ASP A 1 92 ? 8.844 7.613 2.867 1 96.88 92 ASP A N 1
ATOM 736 C CA . ASP A 1 92 ? 8.305 7.156 4.148 1 96.88 92 ASP A CA 1
ATOM 737 C C . ASP A 1 92 ? 7.949 8.336 5.043 1 96.88 92 ASP A C 1
ATOM 739 O O . ASP A 1 92 ? 8.82 9.117 5.434 1 96.88 92 ASP A O 1
ATOM 743 N N . PRO A 1 93 ? 6.66 8.445 5.363 1 98.38 93 PRO A N 1
ATOM 744 C CA . PRO A 1 93 ? 6.238 9.594 6.164 1 98.38 93 PRO A CA 1
ATOM 745 C C . PRO A 1 93 ? 6.852 9.602 7.562 1 98.38 93 PRO A C 1
ATOM 747 O O . PRO A 1 93 ? 6.875 10.641 8.227 1 98.38 93 PRO A O 1
ATOM 750 N N . TYR A 1 94 ? 7.398 8.508 8.008 1 98.19 94 TYR A N 1
ATOM 751 C CA . TYR A 1 94 ? 7.953 8.414 9.352 1 98.19 94 TYR A CA 1
ATOM 752 C C . TYR A 1 94 ? 9.438 8.078 9.305 1 98.19 94 TYR A C 1
ATOM 754 O O . TYR A 1 94 ? 9.961 7.418 10.211 1 98.19 94 TYR A O 1
ATOM 762 N N . GLN A 1 95 ? 10.07 8.414 8.25 1 97.38 95 GLN A N 1
ATOM 763 C CA . GLN A 1 95 ? 11.523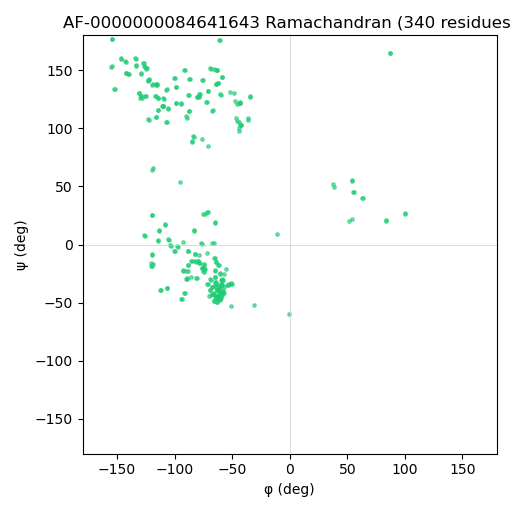 8.305 8.203 1 97.38 95 GLN A CA 1
ATOM 764 C C . GLN A 1 95 ? 12.172 9.188 9.258 1 97.38 95 GLN A C 1
ATOM 766 O O . GLN A 1 95 ? 11.5 9.984 9.922 1 97.38 95 GLN A O 1
ATOM 771 N N . ARG A 1 96 ? 13.438 9.148 9.398 1 95.75 96 ARG A N 1
ATOM 772 C CA . ARG A 1 96 ? 14.148 9.797 10.492 1 95.75 96 ARG A CA 1
ATOM 773 C C . ARG A 1 96 ? 13.922 11.305 10.477 1 95.75 96 ARG A C 1
ATOM 775 O O . ARG A 1 96 ? 13.812 11.93 11.531 1 95.75 96 ARG A O 1
ATOM 782 N N . ALA A 1 97 ? 13.852 11.883 9.344 1 97.19 97 ALA A N 1
ATOM 783 C CA . ALA A 1 97 ? 13.617 13.32 9.203 1 97.19 97 ALA A CA 1
ATOM 784 C C . ALA A 1 97 ? 12.367 13.742 9.961 1 97.19 97 ALA A C 1
ATOM 786 O O . ALA A 1 97 ? 12.297 14.859 10.492 1 97.19 97 ALA A O 1
ATOM 787 N N . GLU A 1 98 ? 11.398 12.938 10.016 1 98.44 98 GLU A N 1
ATOM 788 C CA . GLU A 1 98 ? 10.133 13.234 10.68 1 98.44 98 GLU A CA 1
ATOM 789 C C . GLU A 1 98 ? 10.344 13.539 12.164 1 98.44 98 GLU A C 1
ATOM 791 O O . GLU A 1 98 ? 9.562 14.266 12.766 1 98.44 98 GLU A O 1
ATOM 796 N N . GLY A 1 99 ? 11.375 12.922 12.773 1 97.56 99 GLY A N 1
ATOM 797 C CA . GLY A 1 99 ? 11.695 13.227 14.156 1 97.56 99 GLY A CA 1
ATOM 798 C C . GLY A 1 99 ? 12.008 14.688 14.383 1 97.56 99 GLY A C 1
ATOM 799 O O . GLY A 1 99 ? 11.664 15.25 15.43 1 97.56 99 GLY A O 1
ATOM 800 N N . ARG A 1 100 ? 12.492 15.281 13.453 1 96.88 100 ARG A N 1
ATOM 801 C CA . ARG A 1 100 ? 12.891 16.688 13.539 1 96.88 100 ARG A CA 1
ATOM 802 C C . ARG A 1 100 ? 11.773 17.594 13.047 1 96.88 100 ARG A C 1
ATOM 804 O O . ARG A 1 100 ? 11.438 18.594 13.703 1 96.88 100 ARG A O 1
ATOM 811 N N . TYR A 1 101 ? 11.211 17.266 11.922 1 98.19 101 TYR A N 1
ATOM 812 C CA . TYR A 1 101 ? 10.328 18.203 11.234 1 98.19 101 TYR A CA 1
ATOM 813 C C . TYR A 1 101 ? 8.883 18.031 11.695 1 98.19 101 TYR A C 1
ATOM 815 O O . TYR A 1 101 ? 8.094 18.984 11.641 1 98.19 101 TYR A O 1
ATOM 823 N N . ALA A 1 102 ? 8.5 16.828 12.094 1 98.56 102 ALA A N 1
ATOM 824 C CA . ALA A 1 102 ? 7.191 16.562 12.68 1 98.56 102 ALA A CA 1
ATOM 825 C C . ALA A 1 102 ? 6.07 17.062 11.781 1 98.56 102 ALA A C 1
ATOM 827 O O . ALA A 1 102 ? 5.172 17.781 12.242 1 98.56 102 ALA A O 1
ATOM 828 N N . LEU A 1 103 ? 6.074 16.609 10.508 1 98.88 103 LEU A N 1
ATOM 829 C CA . LEU A 1 103 ? 5.066 17.031 9.547 1 98.88 103 LEU A CA 1
ATOM 830 C C . LEU A 1 103 ? 3.771 16.25 9.727 1 98.88 103 LEU A C 1
ATOM 832 O O . LEU A 1 103 ? 2.682 16.766 9.484 1 98.88 103 LEU A O 1
ATOM 836 N N . MET A 1 104 ? 3.801 15.031 10.195 1 98.88 104 MET A N 1
ATOM 837 C CA . MET A 1 104 ? 2.711 14.062 10.125 1 98.88 104 MET A CA 1
ATOM 838 C C . MET A 1 104 ? 1.558 14.477 11.031 1 98.88 104 MET A C 1
ATOM 840 O O . MET A 1 104 ? 0.391 14.375 10.648 1 98.88 104 MET A O 1
ATOM 844 N N . PRO A 1 105 ? 1.837 15.039 12.289 1 98.81 105 PRO A N 1
ATOM 845 C CA . PRO A 1 105 ? 0.675 15.461 13.078 1 98.81 105 PRO A CA 1
ATOM 846 C C . PRO A 1 105 ? -0.187 16.484 12.344 1 98.81 105 PRO A C 1
ATOM 848 O O . PRO A 1 105 ? -1.417 16.406 12.375 1 98.81 105 PRO A O 1
ATOM 851 N N . GLY A 1 106 ? 0.468 17.422 11.648 1 98.81 106 GLY A N 1
ATOM 852 C CA . GLY A 1 106 ? -0.268 18.406 10.867 1 98.81 106 GLY A CA 1
ATOM 853 C C . GLY A 1 106 ? -1.006 17.797 9.688 1 98.81 106 GLY A C 1
ATOM 854 O O . GLY A 1 106 ? -2.156 18.156 9.422 1 98.81 106 GLY A O 1
ATOM 855 N N . ILE A 1 107 ? -0.375 16.891 8.977 1 98.94 107 ILE A N 1
ATOM 856 C CA . ILE A 1 107 ? -0.976 16.219 7.82 1 98.94 107 ILE A CA 1
ATOM 857 C C . ILE A 1 107 ? -2.186 15.406 8.266 1 98.94 107 ILE A C 1
ATOM 859 O O . ILE A 1 107 ? -3.268 15.516 7.688 1 98.94 107 ILE A O 1
ATOM 863 N N . ILE A 1 108 ? -1.998 14.617 9.289 1 98.81 108 ILE A N 1
ATOM 864 C CA . ILE A 1 108 ? -3.061 13.766 9.82 1 98.81 108 ILE A CA 1
ATOM 865 C C . ILE A 1 108 ? -4.227 14.633 10.281 1 98.81 108 ILE A C 1
ATOM 867 O O . ILE A 1 108 ? -5.383 14.359 9.961 1 98.81 108 ILE A O 1
ATOM 871 N N . GLY A 1 109 ? -3.914 15.727 11.016 1 98.69 109 GLY A N 1
ATOM 872 C CA . GLY A 1 109 ? -4.953 16.625 11.477 1 98.69 109 GLY A CA 1
ATOM 873 C C . GLY A 1 109 ? -5.738 17.266 10.352 1 98.69 109 GLY A C 1
ATOM 874 O O . GLY A 1 109 ? -6.965 17.391 10.43 1 98.69 109 GLY A O 1
ATOM 875 N N . ALA A 1 110 ? -5.047 17.688 9.336 1 98.88 110 ALA A N 1
ATOM 876 C CA . ALA A 1 110 ? -5.703 18.297 8.188 1 98.88 110 ALA A CA 1
ATOM 877 C C . ALA A 1 110 ? -6.668 17.328 7.52 1 98.88 110 ALA A C 1
ATOM 879 O O . ALA A 1 110 ? -7.805 17.688 7.199 1 98.88 110 ALA A O 1
ATOM 880 N N . LEU A 1 111 ? -6.223 16.109 7.32 1 98.81 111 LEU A N 1
ATOM 881 C CA . LEU A 1 111 ? -7.059 15.109 6.668 1 98.81 111 LEU A CA 1
ATOM 882 C C . LEU A 1 111 ? -8.266 14.766 7.531 1 98.81 111 LEU A C 1
ATOM 884 O O . LEU A 1 111 ? -9.406 14.844 7.062 1 98.81 111 LEU A O 1
ATOM 888 N N . ALA A 1 112 ? -8.039 14.508 8.773 1 98.44 112 ALA A N 1
ATOM 889 C CA . ALA A 1 112 ? -9.125 14.141 9.68 1 98.44 112 ALA A CA 1
ATOM 890 C C . ALA A 1 112 ? -10.117 15.281 9.836 1 98.44 112 ALA A C 1
ATOM 892 O O . ALA A 1 112 ? -11.328 15.07 9.789 1 98.44 112 ALA A O 1
ATOM 893 N N . GLY A 1 113 ? -9.602 16.469 10.023 1 98.06 113 GLY A N 1
ATOM 894 C CA . GLY A 1 113 ? -10.438 17.625 10.234 1 98.06 113 GLY A CA 1
ATOM 895 C C . GLY A 1 113 ? -11.367 17.906 9.07 1 98.06 113 GLY A C 1
ATOM 896 O O . GLY A 1 113 ? -12.422 18.531 9.242 1 98.06 113 GLY A O 1
ATOM 897 N N . SER A 1 114 ? -11.031 17.469 7.918 1 98.56 114 SER A N 1
ATOM 898 C CA . SER A 1 114 ? -11.852 17.703 6.727 1 98.56 114 SER A CA 1
ATOM 899 C C . SER A 1 114 ? -12.734 16.5 6.426 1 98.56 114 SER A C 1
ATOM 901 O O . SER A 1 114 ? -13.406 16.453 5.395 1 98.56 114 SER A O 1
ATOM 903 N N . GLY A 1 115 ? -12.602 15.461 7.238 1 98.12 115 GLY A N 1
ATOM 904 C CA . GLY A 1 115 ? -13.391 14.266 7.008 1 98.12 115 GLY A CA 1
ATOM 905 C C . GLY A 1 115 ? -12.789 13.336 5.977 1 98.12 115 GLY A C 1
ATOM 906 O O . GLY A 1 115 ? -13.477 12.484 5.41 1 98.12 115 GLY A O 1
ATOM 907 N N . THR A 1 116 ? -11.523 13.422 5.699 1 98.38 116 THR A N 1
ATOM 908 C CA . THR A 1 116 ? -10.852 12.703 4.621 1 98.38 116 THR A CA 1
ATOM 909 C C . THR A 1 116 ? -10.242 11.406 5.141 1 98.38 116 THR A C 1
ATOM 911 O O . THR A 1 116 ? -9.398 11.422 6.031 1 98.38 116 THR A O 1
ATOM 914 N N . PRO A 1 117 ? -10.625 10.234 4.59 1 97.81 117 PRO A N 1
ATOM 915 C CA . PRO A 1 117 ? -9.984 8.969 4.957 1 97.81 117 PRO A CA 1
ATOM 916 C C . PRO A 1 117 ? -8.5 8.938 4.582 1 97.81 117 PRO A C 1
ATOM 918 O O . PRO A 1 117 ? -8.094 9.562 3.6 1 97.81 117 PRO A O 1
ATOM 921 N N . LEU A 1 118 ? -7.719 8.172 5.383 1 97.94 118 LEU A N 1
ATOM 922 C CA . LEU A 1 118 ? -6.293 8.117 5.09 1 97.94 118 LEU A CA 1
ATOM 923 C C . LEU A 1 118 ? -5.738 6.723 5.336 1 97.94 118 LEU A C 1
ATOM 925 O O . LEU A 1 118 ? -6.227 6 6.207 1 97.94 118 LEU A O 1
ATOM 929 N N . SER A 1 119 ? -4.758 6.363 4.539 1 97 119 SER A N 1
ATOM 930 C CA . SER A 1 119 ? -3.967 5.152 4.734 1 97 119 SER A CA 1
ATOM 931 C C . SER A 1 119 ? -2.48 5.477 4.844 1 97 119 SER A C 1
ATOM 933 O O . SER A 1 119 ? -1.98 6.367 4.152 1 97 119 SER A O 1
ATOM 935 N N . ILE A 1 120 ? -1.815 4.762 5.746 1 97.75 120 ILE A N 1
ATOM 936 C CA . ILE A 1 120 ? -0.391 4.977 5.977 1 97.75 120 ILE A CA 1
ATOM 937 C C . ILE A 1 120 ? 0.365 3.662 5.809 1 97.75 120 ILE A C 1
ATOM 939 O O . ILE A 1 120 ? -0.02 2.639 6.379 1 97.75 120 ILE A O 1
ATOM 943 N N . LEU A 1 121 ? 1.354 3.656 5.027 1 97 121 LEU A N 1
ATOM 944 C CA . LEU 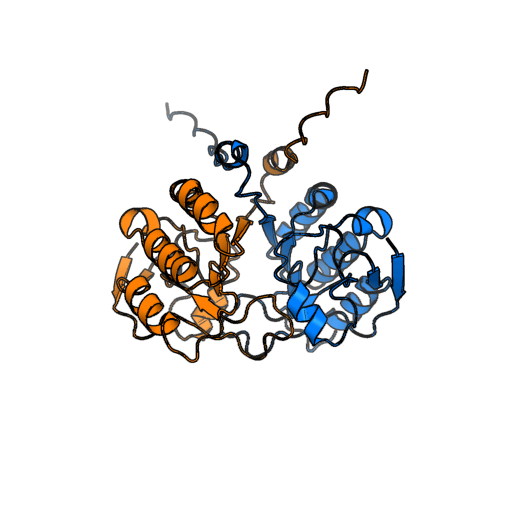A 1 121 ? 2.344 2.59 4.926 1 97 121 LEU A CA 1
ATOM 945 C C . LEU A 1 121 ? 3.727 3.09 5.328 1 97 121 LEU A C 1
ATOM 947 O O . LEU A 1 121 ? 4.188 4.117 4.828 1 97 121 LEU A O 1
ATOM 951 N N . THR A 1 122 ? 4.434 2.396 6.266 1 97.19 122 THR A N 1
ATOM 952 C CA . THR A 1 122 ? 5.715 2.93 6.719 1 97.19 122 THR A CA 1
ATOM 953 C C . THR A 1 122 ? 6.613 1.812 7.242 1 97.19 122 THR A C 1
ATOM 955 O O . THR A 1 122 ? 6.121 0.785 7.715 1 97.19 122 THR A O 1
ATOM 958 N N . LYS A 1 123 ? 7.852 2.061 7.145 1 94.06 123 LYS A N 1
ATOM 959 C CA . LYS A 1 123 ? 8.883 1.271 7.809 1 94.06 123 LYS A CA 1
ATOM 960 C C . LYS A 1 123 ? 9.367 1.958 9.086 1 94.06 123 LYS A C 1
ATOM 962 O O . LYS A 1 123 ? 10.109 1.366 9.875 1 94.06 123 LYS A O 1
ATOM 967 N N . GLY A 1 124 ? 8.906 3.156 9.336 1 92.69 124 GLY A N 1
ATOM 968 C CA . GLY A 1 124 ? 9.484 3.986 10.383 1 92.69 124 GLY A CA 1
ATOM 969 C C . GLY A 1 124 ? 8.891 3.734 11.75 1 92.69 124 GLY A C 1
ATOM 970 O O . GLY A 1 124 ? 7.668 3.607 11.883 1 92.69 124 GLY A O 1
ATOM 971 N N . THR A 1 125 ? 9.75 3.787 12.734 1 90.5 125 THR A N 1
ATOM 972 C CA . THR A 1 125 ? 9.312 3.533 14.102 1 90.5 125 THR A CA 1
ATOM 973 C C . THR A 1 125 ? 8.688 4.785 14.711 1 90.5 125 THR A C 1
ATOM 975 O O . THR A 1 125 ? 8.016 4.707 15.734 1 90.5 125 THR A O 1
ATOM 978 N N . LEU A 1 126 ? 8.906 5.91 14.07 1 95.5 126 LEU A N 1
ATOM 979 C CA . LEU A 1 126 ? 8.352 7.152 14.594 1 95.5 126 LEU A CA 1
ATOM 980 C C . LEU A 1 126 ? 6.828 7.133 14.539 1 95.5 126 LEU A C 1
ATOM 982 O O . LEU A 1 126 ? 6.168 7.988 15.141 1 95.5 126 LEU A O 1
ATOM 986 N N . LEU A 1 127 ? 6.281 6.129 13.828 1 95.69 127 LEU A N 1
ATOM 987 C CA . LEU A 1 127 ? 4.836 5.918 13.82 1 95.69 127 LEU A CA 1
ATOM 988 C C . LEU A 1 127 ? 4.297 5.832 15.25 1 95.69 127 LEU A C 1
ATOM 990 O O . LEU A 1 127 ? 3.199 6.312 15.531 1 95.69 127 LEU A O 1
ATOM 994 N N . ARG A 1 128 ? 5.07 5.281 16.156 1 92.19 128 ARG A N 1
ATOM 995 C CA . ARG A 1 128 ? 4.656 5.07 17.531 1 92.19 128 ARG A CA 1
ATOM 996 C C . ARG A 1 128 ? 4.281 6.387 18.203 1 92.19 128 ARG A C 1
ATOM 998 O O . ARG A 1 128 ? 3.35 6.434 19.016 1 92.19 128 ARG A O 1
ATOM 1005 N N . ARG A 1 129 ? 4.938 7.387 17.859 1 94.56 129 ARG A N 1
ATOM 1006 C CA . ARG A 1 129 ? 4.68 8.711 18.422 1 94.56 129 ARG A CA 1
ATOM 1007 C C . ARG A 1 129 ? 3.252 9.156 18.125 1 94.56 129 ARG A C 1
ATOM 1009 O O . ARG A 1 129 ? 2.617 9.805 18.969 1 94.56 129 ARG A O 1
ATOM 1016 N N . ASP A 1 130 ? 2.771 8.789 17 1 95.94 130 ASP A N 1
ATOM 1017 C CA . ASP A 1 130 ? 1.505 9.352 16.547 1 95.94 130 ASP A CA 1
ATOM 1018 C C . ASP A 1 130 ? 0.369 8.344 16.688 1 95.94 130 ASP A C 1
ATOM 1020 O O . ASP A 1 130 ? -0.758 8.602 16.25 1 95.94 130 ASP A O 1
ATOM 1024 N N . LEU A 1 131 ? 0.617 7.18 17.25 1 94 131 LEU A N 1
ATOM 1025 C CA . LEU A 1 131 ? -0.41 6.152 17.375 1 94 131 LEU A CA 1
ATOM 1026 C C . LEU A 1 131 ? -1.605 6.676 18.172 1 94 131 LEU A C 1
ATOM 1028 O O . LEU A 1 131 ? -2.756 6.445 17.781 1 94 131 LEU A O 1
ATOM 1032 N N . PRO A 1 132 ? -1.368 7.438 19.297 1 93.56 132 PRO A N 1
ATOM 1033 C CA . PRO A 1 132 ? -2.527 7.996 20 1 93.56 132 PRO A CA 1
ATOM 1034 C C . PRO A 1 132 ? -3.361 8.922 19.109 1 93.56 132 PRO A C 1
ATOM 1036 O O . PRO A 1 132 ? -4.594 8.867 19.141 1 93.56 132 PRO A O 1
ATOM 1039 N N . LEU A 1 133 ? -2.699 9.75 18.344 1 96.38 133 LEU A N 1
ATOM 1040 C CA . LEU A 1 133 ? -3.402 10.641 17.422 1 96.38 133 LEU A CA 1
ATOM 1041 C C . LEU A 1 133 ? -4.188 9.844 16.391 1 96.38 133 LEU A C 1
ATOM 1043 O O . LEU A 1 133 ? -5.344 10.156 16.094 1 96.38 133 LEU A O 1
ATOM 1047 N N . LEU A 1 134 ? -3.576 8.82 15.805 1 96.75 134 LEU A N 1
ATOM 1048 C CA . LEU A 1 134 ? -4.223 7.977 14.805 1 96.75 134 LEU A CA 1
ATOM 1049 C C . LEU A 1 134 ? -5.422 7.25 15.391 1 96.75 134 LEU A C 1
ATOM 1051 O O . LEU A 1 134 ? -6.453 7.098 14.734 1 96.75 134 LEU A O 1
ATOM 1055 N N . ALA A 1 135 ? -5.309 6.793 16.609 1 93.75 135 ALA A N 1
ATOM 1056 C CA . ALA A 1 135 ? -6.434 6.16 17.297 1 93.75 135 ALA A CA 1
ATOM 1057 C C . ALA A 1 135 ? -7.59 7.141 17.469 1 93.75 135 ALA A C 1
ATOM 1059 O O . ALA A 1 135 ? -8.75 6.789 17.219 1 93.75 135 ALA A O 1
ATOM 1060 N N . GLU A 1 136 ? -7.234 8.305 17.859 1 94.81 136 GLU A N 1
ATOM 1061 C CA . GLU A 1 136 ? -8.25 9.344 18.016 1 94.81 136 GLU A CA 1
ATOM 1062 C C . GLU A 1 136 ? -8.953 9.641 16.703 1 94.81 136 GLU A C 1
ATOM 1064 O O . GLU A 1 136 ? -10.18 9.641 16.625 1 94.81 136 GLU A O 1
ATOM 1069 N N . VAL A 1 137 ? -8.203 9.82 15.656 1 96.31 137 VAL A N 1
ATOM 1070 C CA . VAL A 1 137 ? -8.789 10.25 14.391 1 96.31 137 VAL A CA 1
ATOM 1071 C C . VAL A 1 137 ? -9.531 9.086 13.742 1 96.31 137 VAL A C 1
ATOM 1073 O O . VAL A 1 137 ? -10.422 9.297 12.914 1 96.31 137 VAL A O 1
ATOM 1076 N N . SER A 1 138 ? -9.156 7.875 14.094 1 94.19 138 SER A N 1
ATOM 1077 C CA . SER A 1 138 ? -9.852 6.711 13.562 1 94.19 138 SER A CA 1
ATOM 1078 C C . SER A 1 138 ? -11.32 6.707 13.977 1 94.19 138 SER A C 1
ATOM 1080 O O . SER A 1 138 ? -12.141 5.996 13.391 1 94.19 138 SER A O 1
ATOM 1082 N N . GLY A 1 139 ? -11.688 7.473 15 1 93 139 GLY A N 1
ATOM 1083 C CA . GLY A 1 139 ? -13.07 7.664 15.398 1 93 139 GLY A CA 1
ATOM 1084 C C . GLY A 1 139 ? -13.812 8.664 14.531 1 93 139 GLY A C 1
ATOM 1085 O O . GLY A 1 139 ? -15.039 8.758 14.578 1 93 139 GLY A O 1
ATOM 1086 N N . GLN A 1 140 ? -13.141 9.43 13.742 1 95.06 140 GLN A N 1
ATOM 1087 C CA . GLN A 1 140 ? -13.711 10.508 12.945 1 95.06 140 GLN A CA 1
ATOM 1088 C C . GLN A 1 140 ? -13.766 10.133 11.469 1 95.06 140 GLN A C 1
ATOM 1090 O O . GLN A 1 140 ? -14.711 10.508 10.766 1 95.06 140 GLN A O 1
ATOM 1095 N N . VAL A 1 141 ? -12.727 9.422 10.992 1 96.88 141 VAL A N 1
ATOM 1096 C CA . VAL A 1 141 ? -12.602 9.023 9.594 1 96.88 141 VAL A CA 1
ATOM 1097 C C . VAL A 1 141 ? -11.984 7.629 9.508 1 96.88 141 VAL A C 1
ATOM 1099 O O . VAL A 1 141 ? -11.328 7.176 10.445 1 96.88 141 VAL A O 1
ATOM 1102 N N . PRO A 1 142 ? -12.195 6.902 8.375 1 95.25 142 PRO A N 1
ATOM 1103 C CA . PRO A 1 142 ? -11.477 5.645 8.18 1 95.25 142 PRO A CA 1
ATOM 1104 C C . PRO A 1 142 ? -9.961 5.832 8.148 1 95.25 142 PRO A C 1
ATOM 1106 O O . PRO A 1 142 ? -9.453 6.727 7.461 1 95.25 142 PRO A O 1
ATOM 1109 N N . VAL A 1 143 ? -9.234 5.043 8.938 1 96.44 143 VAL A N 1
ATOM 1110 C CA . VAL A 1 143 ? -7.777 5.066 9.008 1 96.44 143 VAL A CA 1
ATOM 1111 C C . VAL A 1 143 ? -7.23 3.646 8.859 1 96.44 143 VAL A C 1
ATOM 1113 O O . VAL A 1 143 ? -7.711 2.719 9.516 1 96.44 143 VAL A O 1
ATOM 1116 N N . SER A 1 144 ? -6.348 3.51 7.926 1 95.62 144 SER A N 1
ATOM 1117 C CA . SER A 1 144 ? -5.598 2.264 7.82 1 95.62 144 SER A CA 1
ATOM 1118 C C . SER A 1 144 ? -4.102 2.506 7.984 1 95.62 144 SER A C 1
ATOM 1120 O O . SER A 1 144 ? -3.564 3.486 7.469 1 95.62 144 SER A O 1
ATOM 1122 N N . VAL A 1 145 ? -3.471 1.617 8.742 1 96 145 VAL A N 1
ATOM 1123 C CA . VAL A 1 145 ? -2.027 1.697 8.945 1 96 145 VAL A CA 1
ATOM 1124 C C . VAL A 1 145 ? -1.393 0.333 8.688 1 96 145 VAL A C 1
ATOM 1126 O O . VAL A 1 145 ? -1.888 -0.69 9.164 1 96 145 VAL A O 1
ATOM 1129 N N . ALA A 1 146 ? -0.364 0.346 7.895 1 96.06 146 ALA A N 1
ATOM 1130 C CA . ALA A 1 146 ? 0.411 -0.87 7.656 1 96.06 146 ALA A CA 1
ATOM 1131 C C . ALA A 1 146 ? 1.901 -0.619 7.867 1 96.06 146 ALA A C 1
ATOM 1133 O O . ALA A 1 146 ? 2.398 0.477 7.598 1 96.06 146 ALA A O 1
ATOM 1134 N N . VAL A 1 147 ? 2.586 -1.67 8.352 1 94.56 147 VAL A N 1
ATOM 1135 C CA . VAL A 1 147 ? 4.016 -1.573 8.617 1 94.56 147 VAL A CA 1
ATOM 1136 C C . VAL A 1 147 ? 4.766 -2.637 7.816 1 94.56 147 VAL A C 1
ATOM 1138 O O . VAL A 1 147 ? 4.289 -3.768 7.68 1 94.56 147 VAL A O 1
ATOM 1141 N N . SER A 1 148 ? 5.922 -2.246 7.324 1 93.5 148 SER A N 1
ATOM 1142 C CA . SER A 1 148 ? 6.742 -3.146 6.52 1 93.5 148 SER A CA 1
ATOM 1143 C C . SER A 1 148 ? 7.445 -4.18 7.395 1 93.5 148 SER A C 1
ATOM 1145 O O . SER A 1 148 ? 7.91 -3.861 8.492 1 93.5 148 SER A O 1
ATOM 1147 N N . LEU A 1 149 ? 7.512 -5.375 6.871 1 88.88 149 LEU A N 1
ATOM 1148 C CA . LEU A 1 149 ? 8.234 -6.457 7.535 1 88.88 149 LEU A CA 1
ATOM 1149 C C . LEU A 1 149 ? 9.609 -6.656 6.914 1 88.88 149 LEU A C 1
ATOM 1151 O O . LEU A 1 149 ? 9.766 -6.559 5.695 1 88.88 149 LEU A O 1
ATOM 1155 N N . ALA A 1 150 ? 10.539 -6.973 7.812 1 81.88 150 ALA A N 1
ATOM 1156 C CA . ALA A 1 150 ? 11.836 -7.422 7.32 1 81.88 150 ALA A CA 1
ATOM 1157 C C . ALA A 1 150 ? 11.82 -8.922 7.02 1 81.88 150 ALA A C 1
ATOM 1159 O O . ALA A 1 150 ? 11.992 -9.742 7.922 1 81.88 150 ALA A O 1
ATOM 1160 N N . ILE A 1 151 ? 11.484 -9.352 5.879 1 80.12 151 ILE A N 1
ATOM 1161 C CA . ILE A 1 151 ? 11.219 -10.75 5.539 1 80.12 151 ILE A CA 1
ATOM 1162 C C . ILE A 1 151 ? 12.531 -11.539 5.574 1 80.12 151 ILE A C 1
ATOM 1164 O O . ILE A 1 151 ? 12.531 -12.734 5.891 1 80.12 151 ILE A O 1
ATOM 1168 N N . ALA A 1 152 ? 13.617 -10.969 5.305 1 72 152 ALA A N 1
ATOM 1169 C CA . ALA A 1 152 ? 14.867 -11.727 5.316 1 72 152 ALA A CA 1
ATOM 1170 C C . ALA A 1 152 ? 15.352 -11.961 6.742 1 72 152 ALA A C 1
ATOM 1172 O O . ALA A 1 152 ? 16.344 -12.656 6.961 1 72 152 ALA A O 1
ATOM 1173 N N . ASP A 1 153 ? 14.555 -11.461 7.707 1 62 153 ASP A N 1
ATOM 1174 C CA . ASP A 1 153 ? 14.953 -11.625 9.102 1 62 153 ASP A CA 1
ATOM 1175 C C . ASP A 1 153 ? 14.398 -12.93 9.68 1 62 153 ASP A C 1
ATOM 1177 O O . ASP A 1 153 ? 13.188 -13.086 9.828 1 62 153 ASP A O 1
ATOM 1181 N N . PRO A 1 154 ? 15.234 -13.867 9.938 1 59.19 154 PRO A N 1
ATOM 1182 C CA . PRO A 1 154 ? 14.773 -15.141 10.484 1 59.19 154 PRO A CA 1
ATOM 1183 C C . PRO A 1 154 ? 13.875 -14.969 11.711 1 59.19 154 PRO A C 1
ATOM 1185 O O . PRO A 1 154 ? 12.992 -15.797 11.953 1 59.19 154 PRO A O 1
ATOM 1188 N N . ASP A 1 155 ? 14.148 -13.945 12.484 1 57.56 155 ASP A N 1
ATOM 1189 C CA . ASP A 1 155 ? 13.398 -13.742 13.719 1 57.56 155 ASP A CA 1
ATOM 1190 C C . ASP A 1 155 ? 12 -13.188 13.422 1 57.56 155 ASP A C 1
ATOM 1192 O O . ASP A 1 155 ? 11.094 -13.297 14.25 1 57.56 155 ASP A O 1
ATOM 1196 N N . LEU A 1 156 ? 11.781 -12.625 12.336 1 56.28 156 LEU A N 1
ATOM 1197 C CA . LEU A 1 156 ? 10.508 -12.031 11.93 1 56.28 156 LEU A CA 1
ATOM 1198 C C . LEU A 1 156 ? 9.398 -13.078 11.938 1 56.28 156 LEU A C 1
ATOM 1200 O O . LEU A 1 156 ? 8.266 -12.781 12.305 1 56.28 156 LEU A O 1
ATOM 1204 N N . HIS A 1 157 ? 9.789 -14.258 11.586 1 52.53 157 HIS A N 1
ATOM 1205 C CA . HIS A 1 157 ? 8.812 -15.336 11.484 1 52.53 157 HIS A CA 1
ATOM 1206 C C . HIS A 1 157 ? 8.062 -15.531 12.797 1 52.53 157 HIS A C 1
ATOM 1208 O O . HIS A 1 157 ? 6.895 -15.93 12.805 1 52.53 157 HIS A O 1
ATOM 1214 N N . LYS A 1 158 ? 8.695 -15.148 13.852 1 51.69 158 LYS A N 1
ATOM 1215 C CA . LYS A 1 158 ? 8.141 -15.352 15.188 1 51.69 158 LYS A CA 1
ATOM 1216 C C . LYS A 1 158 ? 7.203 -14.211 15.57 1 51.69 158 LYS A C 1
ATOM 1218 O O . LYS A 1 158 ? 6.273 -14.398 16.359 1 51.69 158 LYS A O 1
ATOM 1223 N N . GLU A 1 159 ? 7.371 -13.07 15.086 1 48.78 159 GLU A N 1
ATOM 1224 C CA . GLU A 1 159 ? 6.738 -11.859 15.594 1 48.78 159 GLU A CA 1
ATOM 1225 C C . GLU A 1 159 ? 5.395 -11.609 14.914 1 48.78 159 GLU A C 1
ATOM 1227 O O . GLU A 1 159 ? 4.586 -10.82 15.398 1 48.78 159 GLU A O 1
ATOM 1232 N N . ILE A 1 160 ? 5.164 -12.102 13.789 1 50.5 160 ILE A N 1
ATOM 1233 C CA . ILE A 1 160 ? 3.865 -11.859 13.172 1 50.5 160 ILE A CA 1
ATOM 1234 C C . ILE A 1 160 ? 2.787 -12.656 13.898 1 50.5 160 ILE A C 1
ATOM 1236 O O . ILE A 1 160 ? 2.34 -13.695 13.422 1 50.5 160 ILE A O 1
ATOM 1240 N N . GLU A 1 161 ? 2.971 -12.945 15.188 1 44.94 161 GLU A N 1
ATOM 1241 C CA . GLU A 1 161 ? 1.945 -13.672 15.93 1 44.94 161 GLU A CA 1
ATOM 1242 C C . GLU A 1 161 ? 0.676 -12.836 16.078 1 44.94 161 GLU A C 1
ATOM 1244 O O . GLU A 1 161 ? 0.732 -11.68 16.5 1 44.94 161 GLU A O 1
ATOM 1249 N N . PRO A 1 162 ? -0.368 -13.281 15.516 1 41.19 162 PRO A N 1
ATOM 1250 C CA . PRO A 1 162 ? -1.672 -12.641 15.703 1 41.19 162 PRO A CA 1
ATOM 1251 C C . PRO A 1 162 ? -1.938 -12.258 17.156 1 41.19 162 PRO A C 1
ATOM 1253 O O . PRO A 1 162 ? -1.473 -12.938 18.078 1 41.19 162 PRO A O 1
ATOM 1256 N N . ALA A 1 163 ? -2.16 -11.164 17.531 1 35.47 163 ALA A N 1
ATOM 1257 C CA . ALA A 1 163 ? -2.758 -10.906 18.828 1 35.47 163 ALA A CA 1
ATOM 1258 C C . ALA A 1 163 ? -3.916 -11.859 19.109 1 35.47 163 ALA A C 1
ATOM 1260 O O . ALA A 1 163 ? -4.859 -11.938 18.312 1 35.47 163 ALA A O 1
ATOM 1261 N N . ARG A 1 164 ? -3.807 -12.961 19.844 1 33.22 164 ARG A N 1
ATOM 1262 C CA . ARG A 1 164 ? -4.895 -13.781 20.359 1 33.22 164 ARG A CA 1
ATOM 1263 C C . ARG A 1 164 ? -6.023 -12.922 20.906 1 33.22 164 ARG A C 1
ATOM 1265 O O . ARG A 1 164 ? -5.785 -12 21.688 1 33.22 164 ARG A O 1
ATOM 1272 N N . ARG A 1 165 ? -7.219 -12.672 20.25 1 34.69 165 ARG A N 1
ATOM 1273 C CA . ARG A 1 165 ? -8.422 -12.188 20.922 1 34.69 165 ARG A CA 1
ATOM 1274 C C . ARG A 1 165 ? -8.531 -12.758 22.328 1 34.69 165 ARG A C 1
ATOM 1276 O O . ARG A 1 165 ? -8.266 -13.938 22.547 1 34.69 165 ARG A O 1
ATOM 1283 N N . PRO A 1 166 ? -8.703 -11.922 23.344 1 33.47 166 PRO A N 1
ATOM 1284 C CA . PRO A 1 166 ? -8.984 -12.469 24.672 1 33.47 166 PRO A CA 1
ATOM 1285 C C . PRO A 1 166 ? -10.094 -13.516 24.656 1 33.47 166 PRO A C 1
ATOM 1287 O O . PRO A 1 166 ? -11.023 -13.422 23.844 1 33.47 166 PRO A O 1
ATOM 1290 N N . ARG A 1 167 ? -9.938 -14.758 25.266 1 30.78 167 ARG A N 1
ATOM 1291 C CA . ARG A 1 167 ? -10.852 -15.844 25.609 1 30.78 167 ARG A CA 1
ATOM 1292 C C . ARG A 1 167 ? -12.102 -15.305 26.281 1 30.78 167 ARG A C 1
ATOM 1294 O O . ARG A 1 167 ? -12.016 -14.492 27.203 1 30.78 167 ARG A O 1
ATOM 1301 N N . ARG A 1 168 ? -13.312 -15.328 25.594 1 32.16 168 ARG A N 1
ATOM 1302 C CA . ARG A 1 168 ? -14.578 -15.164 26.281 1 32.16 168 ARG A CA 1
ATOM 1303 C C . ARG A 1 168 ? -14.602 -15.977 27.578 1 32.16 168 ARG A C 1
ATOM 1305 O O . ARG A 1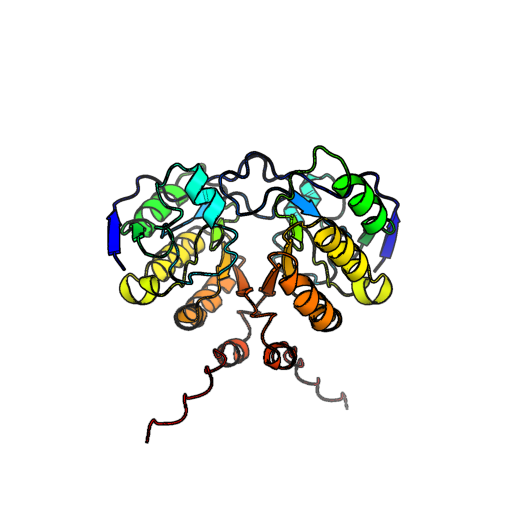 168 ? -14.172 -17.125 27.594 1 32.16 168 ARG A O 1
ATOM 1312 N N . PRO A 1 169 ? -14.82 -15.32 28.734 1 32.78 169 PRO A N 1
ATOM 1313 C CA . PRO A 1 169 ? -15.164 -16.094 29.938 1 32.78 169 PRO A CA 1
ATOM 1314 C C . PRO A 1 169 ? -16.234 -17.156 29.672 1 32.78 169 PRO A C 1
ATOM 1316 O O . PRO A 1 169 ? -17.047 -16.984 28.75 1 32.78 169 PRO A O 1
ATOM 1319 N N . GLY A 1 170 ? -16 -18.422 29.891 1 27.89 170 GLY A N 1
ATOM 1320 C CA . GLY A 1 170 ? -16.875 -19.578 29.984 1 27.89 170 GLY A CA 1
ATOM 1321 C C . GLY A 1 170 ? -18.203 -19.266 30.641 1 27.89 170 GLY A C 1
ATOM 1322 O O . GLY A 1 170 ? -18.266 -18.531 31.625 1 27.89 170 GLY A O 1
ATOM 1323 N N . TRP A 1 171 ? -19.375 -19.234 29.875 1 24.23 171 TRP A N 1
ATOM 1324 C CA . TRP A 1 171 ? -20.75 -19.312 30.375 1 24.23 171 TRP A CA 1
ATOM 1325 C C . TRP A 1 171 ? -20.875 -20.375 31.453 1 24.23 171 TRP A C 1
ATOM 1327 O O . TRP A 1 171 ? -20.562 -21.547 31.234 1 24.23 171 TRP A O 1
ATOM 1337 N N . VAL A 1 172 ? -20.938 -20 32.781 1 20.3 172 VAL A N 1
ATOM 1338 C CA . VAL A 1 172 ? -21.812 -20.703 33.719 1 20.3 172 VAL A CA 1
ATOM 1339 C C . VAL A 1 172 ? -23.266 -20.531 33.281 1 20.3 172 VAL A C 1
ATOM 1341 O O . VAL A 1 172 ? -23.656 -19.453 32.812 1 20.3 172 VAL A O 1
ATOM 1344 N N . MET B 1 1 ? -21.25 -17.578 3.576 1 85.19 1 MET B N 1
ATOM 1345 C CA . MET B 1 1 ? -20.156 -17.188 2.691 1 85.19 1 MET B CA 1
ATOM 1346 C C . MET B 1 1 ? -20.188 -17.984 1.395 1 85.19 1 MET B C 1
ATOM 1348 O O . MET B 1 1 ? -20.375 -19.203 1.418 1 85.19 1 MET B O 1
ATOM 1352 N N . THR B 1 2 ? -20.328 -17.438 0.293 1 90.56 2 THR B N 1
ATOM 1353 C CA . THR B 1 2 ? -20.375 -18.094 -1.008 1 90.56 2 THR B CA 1
ATOM 1354 C C . THR B 1 2 ? -19.094 -17.844 -1.79 1 90.56 2 THR B C 1
ATOM 1356 O O . THR B 1 2 ? -18.594 -16.719 -1.829 1 90.56 2 THR B O 1
ATOM 1359 N N . PHE B 1 3 ? -18.547 -18.938 -2.363 1 94.19 3 PHE B N 1
ATOM 1360 C CA . PHE B 1 3 ? -17.359 -18.859 -3.207 1 94.19 3 PHE B CA 1
ATOM 1361 C C . PHE B 1 3 ? -17.719 -19.141 -4.664 1 94.19 3 PHE B C 1
ATOM 1363 O O . PHE B 1 3 ? -18.375 -20.141 -4.973 1 94.19 3 PHE B O 1
ATOM 1370 N N . HIS B 1 4 ? -17.359 -18.25 -5.492 1 95.19 4 HIS B N 1
ATOM 1371 C CA . HIS B 1 4 ? -17.531 -18.422 -6.934 1 95.19 4 HIS B CA 1
ATOM 1372 C C . HIS B 1 4 ? -16.188 -18.672 -7.609 1 95.19 4 HIS B C 1
ATOM 1374 O O . HIS B 1 4 ? -15.375 -17.766 -7.766 1 95.19 4 HIS B O 1
ATOM 1380 N N . GLU B 1 5 ? -15.969 -19.953 -8 1 97.56 5 GLU B N 1
ATOM 1381 C CA . GLU B 1 5 ? -14.75 -20.281 -8.734 1 97.56 5 GLU B CA 1
ATOM 1382 C C . GLU B 1 5 ? -14.867 -19.891 -10.203 1 97.56 5 GLU B C 1
ATOM 1384 O O . GLU B 1 5 ? -15.852 -20.234 -10.867 1 97.56 5 GLU B O 1
ATOM 1389 N N . VAL B 1 6 ? -13.938 -19.156 -10.68 1 97.5 6 VAL B N 1
ATOM 1390 C CA . VAL B 1 6 ? -13.961 -18.719 -12.078 1 97.5 6 VAL B CA 1
ATOM 1391 C C . VAL B 1 6 ? -12.586 -18.922 -12.703 1 97.5 6 VAL B C 1
ATOM 1393 O O . VAL B 1 6 ? -11.586 -19.078 -12 1 97.5 6 VAL B O 1
ATOM 1396 N N . LEU B 1 7 ? -12.594 -18.969 -14.062 1 97.94 7 LEU B N 1
ATOM 1397 C CA . LEU B 1 7 ? -11.375 -18.891 -14.852 1 97.94 7 LEU B CA 1
ATOM 1398 C C . LEU B 1 7 ? -11.148 -17.484 -15.375 1 97.94 7 LEU B C 1
ATOM 1400 O O . LEU B 1 7 ? -12.031 -16.906 -16.031 1 97.94 7 LEU B O 1
ATOM 1404 N N . CYS B 1 8 ? -10.039 -16.891 -15.039 1 97.25 8 CYS B N 1
ATOM 1405 C CA . CYS B 1 8 ? -9.773 -15.539 -15.523 1 97.25 8 CYS B CA 1
ATOM 1406 C C . CYS B 1 8 ? -9 -15.578 -16.844 1 97.25 8 CYS B C 1
ATOM 1408 O O . CYS B 1 8 ? -8.266 -16.531 -17.109 1 97.25 8 CYS B O 1
ATOM 1410 N N . LYS B 1 9 ? -9.211 -14.602 -17.641 1 97.31 9 LYS B N 1
ATOM 1411 C CA . LYS B 1 9 ? -8.539 -14.492 -18.922 1 97.31 9 LYS B CA 1
ATOM 1412 C C . LYS B 1 9 ? -7.262 -13.664 -18.812 1 97.31 9 LYS B C 1
ATOM 1414 O O . LYS B 1 9 ? -6.391 -13.734 -19.672 1 97.31 9 LYS B O 1
ATOM 1419 N N . SER B 1 10 ? -7.195 -12.852 -17.812 1 97.56 10 SER B N 1
ATOM 1420 C CA . SER B 1 10 ? -6.031 -12.023 -17.531 1 97.56 10 SER B CA 1
ATOM 1421 C C . SER B 1 10 ? -5.75 -11.961 -16.031 1 97.56 10 SER B C 1
ATOM 1423 O O . SER B 1 10 ? -6.668 -12.047 -15.219 1 97.56 10 SER B O 1
ATOM 1425 N N . ALA B 1 11 ? -4.477 -11.867 -15.719 1 98.06 11 ALA B N 1
ATOM 1426 C CA . ALA B 1 11 ? -4.082 -11.812 -14.312 1 98.06 11 ALA B CA 1
ATOM 1427 C C . ALA B 1 11 ? -3.494 -10.445 -13.969 1 98.06 11 ALA B C 1
ATOM 1429 O O . ALA B 1 11 ? -3.762 -9.906 -12.891 1 98.06 11 ALA B O 1
ATOM 1430 N N . LEU B 1 12 ? -2.705 -9.891 -14.906 1 97.25 12 LEU B N 1
ATOM 1431 C CA . LEU B 1 12 ? -2.062 -8.594 -14.695 1 97.25 12 LEU B CA 1
ATOM 1432 C C . LEU B 1 12 ? -3.037 -7.453 -14.953 1 97.25 12 LEU B C 1
ATOM 1434 O O . LEU B 1 12 ? -3.713 -7.434 -15.984 1 97.25 12 LEU B O 1
ATOM 1438 N N . ASN B 1 13 ? -3.131 -6.594 -13.992 1 92.69 13 ASN B N 1
ATOM 1439 C CA . ASN B 1 13 ? -3.877 -5.352 -14.156 1 92.69 13 ASN B CA 1
ATOM 1440 C C . ASN B 1 13 ? -2.949 -4.137 -14.188 1 92.69 13 ASN B C 1
ATOM 1442 O O . ASN B 1 13 ? -2.266 -3.854 -13.203 1 92.69 13 ASN B O 1
ATOM 1446 N N . LYS B 1 14 ? -2.957 -3.43 -15.258 1 91.19 14 LYS B N 1
ATOM 1447 C CA . LYS B 1 14 ? -2.109 -2.248 -15.375 1 91.19 14 LYS B CA 1
ATOM 1448 C C . LYS B 1 14 ? -2.715 -1.061 -14.633 1 91.19 14 LYS B C 1
ATOM 1450 O O . LYS B 1 14 ? -3.922 -0.817 -14.719 1 91.19 14 LYS B O 1
ATOM 1455 N N . VAL B 1 15 ? -1.872 -0.429 -13.781 1 87.25 15 VAL B N 1
ATOM 1456 C CA . VAL B 1 15 ? -2.275 0.819 -13.141 1 87.25 15 VAL B CA 1
ATOM 1457 C C . VAL B 1 15 ? -1.927 1.999 -14.047 1 87.25 15 VAL B C 1
ATOM 1459 O O . VAL B 1 15 ? -0.752 2.242 -14.336 1 87.25 15 VAL B O 1
ATOM 1462 N N . PRO B 1 16 ? -2.854 2.705 -14.539 1 74.62 16 PRO B N 1
ATOM 1463 C CA . PRO B 1 16 ? -2.561 3.791 -15.477 1 74.62 16 PRO B CA 1
ATOM 1464 C C . PRO B 1 16 ? -1.77 4.93 -14.836 1 74.62 16 PRO B C 1
ATOM 1466 O O . PRO B 1 16 ? -1.969 5.234 -13.656 1 74.62 16 PRO B O 1
ATOM 1469 N N . ASN B 1 17 ? -0.921 5.633 -15.75 1 64.75 17 ASN B N 1
ATOM 1470 C CA . ASN B 1 17 ? -0.14 6.816 -15.398 1 64.75 17 ASN B CA 1
ATOM 1471 C C . ASN B 1 17 ? 0.44 6.707 -13.992 1 64.75 17 ASN B C 1
ATOM 1473 O O . ASN B 1 17 ? 0.234 7.594 -13.164 1 64.75 17 ASN B O 1
ATOM 1477 N N . ALA B 1 18 ? 1.071 5.699 -13.594 1 59.31 18 ALA B N 1
ATOM 1478 C CA . ALA B 1 18 ? 1.672 5.262 -12.336 1 59.31 18 ALA B CA 1
ATOM 1479 C C . ALA B 1 18 ? 2.822 6.176 -11.93 1 59.31 18 ALA B C 1
ATOM 1481 O O . ALA B 1 18 ? 3.598 5.848 -11.031 1 59.31 18 ALA B O 1
ATOM 1482 N N . ALA B 1 19 ? 2.842 7.406 -12.5 1 60.78 19 ALA B N 1
ATOM 1483 C CA . ALA B 1 19 ? 4.035 8.211 -12.25 1 60.78 19 ALA B CA 1
ATOM 1484 C C . ALA B 1 19 ? 4.145 8.586 -10.773 1 60.78 19 ALA B C 1
ATOM 1486 O O . ALA B 1 19 ? 5.207 9.016 -10.32 1 60.78 19 ALA B O 1
ATOM 1487 N N . ALA B 1 20 ? 3.188 8.094 -10.086 1 72.94 20 ALA B N 1
ATOM 1488 C CA . ALA B 1 20 ? 3.258 8.539 -8.695 1 72.94 20 ALA B CA 1
ATOM 1489 C C . ALA B 1 20 ? 3.238 7.344 -7.742 1 72.94 20 ALA B C 1
ATOM 1491 O O . ALA B 1 20 ? 3.168 7.52 -6.523 1 72.94 20 ALA B O 1
ATOM 1492 N N . LEU B 1 21 ? 3.338 6.098 -8.328 1 86.94 21 LEU B N 1
ATOM 1493 C CA . LEU B 1 21 ? 3.256 4.922 -7.477 1 86.94 21 LEU B CA 1
ATOM 1494 C C . LEU B 1 21 ? 4.473 4.02 -7.676 1 86.94 21 LEU B C 1
ATOM 1496 O O . LEU B 1 21 ? 5.082 4.02 -8.75 1 86.94 21 LEU B O 1
ATOM 1500 N N . PRO B 1 22 ? 4.82 3.305 -6.727 1 89.44 22 PRO B N 1
ATOM 1501 C CA . PRO B 1 22 ? 6.012 2.457 -6.816 1 89.44 22 PRO B CA 1
ATOM 1502 C C . PRO B 1 22 ? 5.742 1.128 -7.516 1 89.44 22 PRO B C 1
ATOM 1504 O O . PRO B 1 22 ? 6.555 0.205 -7.43 1 89.44 22 PRO B O 1
ATOM 1507 N N . PHE B 1 23 ? 4.582 1.01 -8.164 1 91.88 23 PHE B N 1
ATOM 1508 C CA . PHE B 1 23 ? 4.242 -0.169 -8.953 1 91.88 23 PHE B CA 1
ATOM 1509 C C . PHE B 1 23 ? 3.383 0.211 -10.148 1 91.88 23 PHE B C 1
ATOM 1511 O O . PHE B 1 23 ? 2.707 1.242 -10.133 1 91.88 23 PHE B O 1
ATOM 1518 N N . ARG B 1 24 ? 3.391 -0.718 -11.109 1 90.62 24 ARG B N 1
ATOM 1519 C CA . ARG B 1 24 ? 2.654 -0.422 -12.336 1 90.62 24 ARG B CA 1
ATOM 1520 C C . ARG B 1 24 ? 1.559 -1.455 -12.578 1 90.62 24 ARG B C 1
ATOM 1522 O O . ARG B 1 24 ? 0.68 -1.25 -13.414 1 90.62 24 ARG B O 1
ATOM 1529 N N . TYR B 1 25 ? 1.654 -2.547 -11.898 1 93.88 25 TYR B N 1
ATOM 1530 C CA . TYR B 1 25 ? 0.689 -3.625 -12.094 1 93.88 25 TYR B CA 1
ATOM 1531 C C . TYR B 1 25 ? 0.19 -4.156 -10.75 1 93.88 25 TYR B C 1
ATOM 1533 O O . TYR B 1 25 ? 0.865 -4.012 -9.734 1 93.88 25 TYR B O 1
ATOM 1541 N N . THR B 1 26 ? -0.995 -4.695 -10.812 1 95.44 26 THR B N 1
ATOM 1542 C CA . THR B 1 26 ? -1.532 -5.461 -9.695 1 95.44 26 THR B CA 1
ATOM 1543 C C . THR B 1 26 ? -2.002 -6.84 -10.156 1 95.44 26 THR B C 1
ATOM 1545 O O . THR B 1 26 ? -2.229 -7.055 -11.344 1 95.44 26 THR B O 1
ATOM 1548 N N . VAL B 1 27 ? -2.033 -7.789 -9.203 1 97.38 27 VAL B N 1
ATOM 1549 C CA . VAL B 1 27 ? -2.652 -9.094 -9.375 1 97.38 27 VAL B CA 1
ATOM 1550 C C . VAL B 1 27 ? -3.607 -9.375 -8.211 1 97.38 27 VAL B C 1
ATOM 1552 O O . VAL B 1 27 ? -3.24 -9.211 -7.047 1 97.38 27 VAL B O 1
ATOM 1555 N N . ASN B 1 28 ? -4.797 -9.711 -8.594 1 96.31 28 ASN B N 1
ATOM 1556 C CA . ASN B 1 28 ? -5.805 -10.07 -7.602 1 96.31 28 ASN B CA 1
ATOM 1557 C C . ASN B 1 28 ? -6.359 -11.469 -7.852 1 96.31 28 ASN B C 1
ATOM 1559 O O . ASN B 1 28 ? -7.156 -11.672 -8.766 1 96.31 28 ASN B O 1
ATOM 1563 N N . GLY B 1 29 ? -5.996 -12.422 -7.016 1 97.5 29 GLY B N 1
ATOM 1564 C CA . GLY B 1 29 ? -6.508 -13.773 -7.137 1 97.5 29 GLY B CA 1
ATOM 1565 C C . GLY B 1 29 ? -7.949 -13.906 -6.68 1 97.5 29 GLY B C 1
ATOM 1566 O O . GLY B 1 29 ? -8.633 -14.867 -7.039 1 97.5 29 GLY B O 1
ATOM 1567 N N . TYR B 1 30 ? -8.375 -12.992 -5.898 1 95.88 30 TYR B N 1
ATOM 1568 C CA . TYR B 1 30 ? -9.727 -12.969 -5.355 1 95.88 30 TYR B CA 1
ATOM 1569 C C . TYR B 1 30 ? -10.422 -11.656 -5.68 1 95.88 30 TYR B C 1
ATOM 1571 O O . TYR B 1 30 ? -9.766 -10.641 -5.918 1 95.88 30 TYR B O 1
ATOM 1579 N N . ARG B 1 31 ? -11.664 -11.742 -5.773 1 93.06 31 ARG B N 1
ATOM 1580 C CA . ARG B 1 31 ? -12.531 -10.578 -5.66 1 93.06 31 ARG B CA 1
ATOM 1581 C C . ARG B 1 31 ? -13.43 -10.68 -4.434 1 93.06 31 ARG B C 1
ATOM 1583 O O . ARG B 1 31 ? -13.992 -11.742 -4.156 1 93.06 31 ARG B O 1
ATOM 1590 N N . GLY B 1 32 ? -13.555 -9.594 -3.789 1 92.06 32 GLY B N 1
ATOM 1591 C CA . GLY B 1 32 ? -14.164 -9.648 -2.473 1 92.06 32 GLY B CA 1
ATOM 1592 C C . GLY B 1 32 ? -13.172 -9.93 -1.361 1 92.06 32 GLY B C 1
ATOM 1593 O O . GLY B 1 32 ? -12.023 -10.289 -1.626 1 92.06 32 GLY B O 1
ATOM 1594 N N . CYS B 1 33 ? -13.57 -9.703 -0.151 1 94.62 33 CYS B N 1
ATOM 1595 C CA . CYS B 1 33 ? -12.672 -9.906 0.978 1 94.62 33 CYS B CA 1
ATOM 1596 C C . CYS B 1 33 ? -13.445 -10.242 2.244 1 94.62 33 CYS B C 1
ATOM 1598 O O . CYS B 1 33 ? -14.375 -9.523 2.621 1 94.62 33 CYS B O 1
ATOM 1600 N N . MET B 1 34 ? -12.992 -11.258 2.961 1 93.62 34 MET B N 1
ATOM 1601 C CA . MET B 1 34 ? -13.742 -11.82 4.082 1 93.62 34 MET B CA 1
ATOM 1602 C C . MET B 1 34 ? -13.414 -11.086 5.379 1 93.62 34 MET B C 1
ATOM 1604 O O . MET B 1 34 ? -14.031 -11.352 6.414 1 93.62 34 MET B O 1
ATOM 1608 N N . HIS B 1 35 ? -12.461 -10.164 5.34 1 92 35 HIS B N 1
ATOM 1609 C CA . HIS B 1 35 ? -12.086 -9.477 6.574 1 92 35 HIS B CA 1
ATOM 1610 C C . HIS B 1 35 ? -13.234 -8.633 7.113 1 92 35 HIS B C 1
ATOM 1612 O O . HIS B 1 35 ? -13.305 -8.367 8.312 1 92 35 HIS B O 1
ATOM 1618 N N . ALA B 1 36 ? -14.109 -8.172 6.246 1 89.38 36 ALA B N 1
ATOM 1619 C CA . ALA B 1 36 ? -15.297 -7.41 6.629 1 89.38 36 ALA B CA 1
ATOM 1620 C C . ALA B 1 36 ? -14.922 -6.195 7.473 1 89.38 36 ALA B C 1
ATOM 1622 O O . ALA B 1 36 ? -15.539 -5.93 8.5 1 89.38 36 ALA B O 1
ATOM 1623 N N . CYS B 1 37 ? -13.883 -5.473 7.016 1 88 37 CYS B N 1
ATOM 1624 C CA . CYS B 1 37 ? -13.5 -4.254 7.719 1 88 37 CYS B CA 1
ATOM 1625 C C . CYS B 1 37 ? -14.625 -3.227 7.684 1 88 37 CYS B C 1
ATOM 1627 O O . CYS B 1 37 ? -15.305 -3.076 6.664 1 88 37 CYS B O 1
ATOM 1629 N N . ARG B 1 38 ? -14.828 -2.555 8.797 1 84.94 38 ARG B N 1
ATOM 1630 C CA . ARG B 1 38 ? -15.867 -1.531 8.875 1 84.94 38 ARG B CA 1
ATOM 1631 C C . ARG B 1 38 ? -15.641 -0.44 7.836 1 84.94 38 ARG B C 1
ATOM 1633 O O . ARG B 1 38 ? -16.594 0.01 7.188 1 84.94 38 ARG B O 1
ATOM 1640 N N . TYR B 1 39 ? -14.406 -0.073 7.668 1 86.75 39 TYR B N 1
ATOM 1641 C CA . TYR B 1 39 ? -14.047 0.963 6.707 1 86.75 39 TYR B CA 1
ATOM 1642 C C . TYR B 1 39 ? -13.102 0.415 5.645 1 86.75 39 TYR B C 1
ATOM 1644 O O . TYR B 1 39 ? -11.984 0.917 5.48 1 86.75 39 TYR B O 1
ATOM 1652 N N . CYS B 1 40 ? -13.641 -0.508 4.906 1 88.88 40 CYS B N 1
ATOM 1653 C CA . CYS B 1 40 ? -12.82 -1.136 3.879 1 88.88 40 CYS B CA 1
ATOM 1654 C C . CYS B 1 40 ? -12.555 -0.172 2.727 1 88.88 40 CYS B C 1
ATOM 1656 O O . CYS B 1 40 ? -13.492 0.271 2.059 1 88.88 40 CYS B O 1
ATOM 1658 N N . PHE B 1 41 ? -11.367 0.104 2.416 1 89.38 41 PHE B N 1
ATOM 1659 C CA . PHE B 1 41 ? -10.992 1.081 1.402 1 89.38 41 PHE B CA 1
ATOM 1660 C C . PHE B 1 41 ? -11.203 0.517 0.002 1 89.38 41 PHE B C 1
ATOM 1662 O O . PHE B 1 41 ? -11.281 1.271 -0.972 1 89.38 41 PHE B O 1
ATOM 1669 N N . ALA B 1 42 ? -11.266 -0.725 -0.085 1 88.56 42 ALA B N 1
ATOM 1670 C CA . ALA B 1 42 ? -11.383 -1.368 -1.392 1 88.56 42 ALA B CA 1
ATOM 1671 C C . ALA B 1 42 ? -12.852 -1.5 -1.804 1 88.56 42 ALA B C 1
ATOM 1673 O O . ALA B 1 42 ? -13.156 -1.69 -2.984 1 88.56 42 ALA B O 1
ATOM 1674 N N . ARG B 1 43 ? -13.789 -1.402 -0.956 1 85.5 43 ARG B N 1
ATOM 1675 C CA . ARG B 1 43 ? -15.203 -1.656 -1.215 1 85.5 43 ARG B CA 1
ATOM 1676 C C . ARG B 1 43 ? -15.742 -0.718 -2.289 1 85.5 43 ARG B C 1
ATOM 1678 O O . ARG B 1 43 ? -16.422 -1.155 -3.221 1 85.5 43 ARG B O 1
ATOM 1685 N N . PRO B 1 44 ? -15.32 0.547 -2.256 1 81.94 44 PRO B N 1
ATOM 1686 C CA . PRO B 1 44 ? -15.852 1.445 -3.281 1 81.94 44 PRO B CA 1
ATOM 1687 C C . PRO B 1 44 ? -15.422 1.055 -4.691 1 81.94 44 PRO B C 1
ATOM 1689 O O . PRO B 1 44 ? -16.156 1.29 -5.656 1 81.94 44 PRO B O 1
ATOM 1692 N N . ILE B 1 45 ? -14.242 0.502 -4.855 1 77.94 45 ILE B N 1
ATOM 1693 C CA . ILE B 1 45 ? -13.75 0.073 -6.16 1 77.94 45 ILE B CA 1
ATOM 1694 C C . ILE B 1 45 ? -14.648 -1.033 -6.711 1 77.94 45 ILE B C 1
ATOM 1696 O O . ILE B 1 45 ? -14.945 -1.06 -7.91 1 77.94 45 ILE B O 1
ATOM 1700 N N . HIS B 1 46 ? -15.062 -1.85 -5.875 1 77.94 46 HIS B N 1
ATOM 1701 C CA . HIS B 1 46 ? -15.898 -2.971 -6.281 1 77.94 46 HIS B CA 1
ATOM 1702 C C . HIS B 1 46 ? -17.297 -2.502 -6.668 1 77.94 46 HIS B C 1
ATOM 1704 O O . HIS B 1 46 ? -17.922 -3.059 -7.578 1 77.94 46 HIS B O 1
ATOM 1710 N N . GLU B 1 47 ? -17.656 -1.545 -5.996 1 72.44 47 GLU B N 1
ATOM 1711 C CA . GLU B 1 47 ? -18.969 -0.974 -6.316 1 72.44 47 GLU B CA 1
ATOM 1712 C C . GLU B 1 47 ? -18.953 -0.309 -7.691 1 72.44 47 GLU B C 1
ATOM 1714 O O . GLU B 1 47 ? -19.938 -0.411 -8.445 1 72.44 47 GLU B O 1
ATOM 1719 N N . TYR B 1 48 ? -17.875 0.251 -7.898 1 66.44 48 TYR B N 1
ATOM 1720 C CA . TYR B 1 48 ? -17.719 0.949 -9.172 1 66.44 48 TYR B CA 1
ATOM 1721 C C . TYR B 1 48 ? -17.672 -0.037 -10.328 1 66.44 48 TYR B C 1
ATOM 1723 O O . TYR B 1 48 ? -18.25 0.212 -11.391 1 66.44 48 TYR B O 1
ATOM 1731 N N . LEU B 1 49 ? -16.938 -1.021 -10.055 1 64.06 49 LEU B N 1
ATOM 1732 C CA . LEU B 1 49 ? -16.766 -1.997 -11.125 1 64.06 49 LEU B CA 1
ATOM 1733 C C . LEU B 1 49 ? -18.031 -2.852 -11.273 1 64.06 49 LEU B C 1
ATOM 1735 O O . LEU B 1 49 ? -18.062 -3.77 -12.102 1 64.06 49 LEU B O 1
ATOM 1739 N N . ASP B 1 50 ? -19.281 -2.236 -10.836 1 56.88 50 ASP B N 1
ATOM 1740 C CA . ASP B 1 50 ? -20.625 -2.795 -10.969 1 56.88 50 ASP B CA 1
ATOM 1741 C C . ASP B 1 50 ? -20.703 -4.195 -10.367 1 56.88 50 ASP B C 1
ATOM 1743 O O . ASP B 1 50 ? -21.422 -5.062 -10.875 1 56.88 50 ASP B O 1
ATOM 1747 N N . PHE B 1 51 ? -19.844 -4.48 -9.523 1 55.03 51 PHE B N 1
ATOM 1748 C CA . PHE B 1 51 ? -20.156 -5.742 -8.859 1 55.03 51 PHE B CA 1
ATOM 1749 C C . PHE B 1 51 ? -21.266 -5.555 -7.836 1 55.03 51 PHE B C 1
ATOM 1751 O O . PHE B 1 51 ? -21.422 -4.477 -7.266 1 55.03 51 PHE B O 1
ATOM 1758 N N . ASP B 1 52 ? -22.484 -5.68 -8.062 1 53.12 52 ASP B N 1
ATOM 1759 C CA . ASP B 1 52 ? -23.641 -5.562 -7.164 1 53.12 52 ASP B CA 1
ATOM 1760 C C . ASP B 1 52 ? -23.172 -5.516 -5.707 1 53.12 52 ASP B C 1
ATOM 1762 O O . ASP B 1 52 ? -23.953 -5.84 -4.797 1 53.12 52 ASP B O 1
ATOM 1766 N N . SER B 1 53 ? -22 -5.418 -5.344 1 53.12 53 SER B N 1
ATOM 1767 C CA . SER B 1 53 ? -21.281 -6.039 -4.23 1 53.12 53 SER B CA 1
ATOM 1768 C C . SER B 1 53 ? -21.297 -5.145 -2.996 1 53.12 53 SER B C 1
ATOM 1770 O O . SER B 1 53 ? -20.688 -5.469 -1.979 1 53.12 53 SER B O 1
ATOM 1772 N N . GLY B 1 54 ? -21.938 -3.93 -2.906 1 57.56 54 GLY B N 1
ATOM 1773 C CA . GLY B 1 54 ? -21.672 -3.373 -1.59 1 57.56 54 GLY B CA 1
ATOM 1774 C C . GLY B 1 54 ? -21.969 -4.344 -0.462 1 57.56 54 GLY B C 1
ATOM 1775 O O . GLY B 1 54 ? -21.109 -4.59 0.391 1 57.56 54 GLY B O 1
ATOM 1776 N N . ALA B 1 55 ? -23.078 -4.832 -0.48 1 61.31 55 ALA B N 1
ATOM 1777 C CA . ALA B 1 55 ? -23.516 -5.734 0.581 1 61.31 55 ALA B CA 1
ATOM 1778 C C . ALA B 1 55 ? -22.938 -7.133 0.379 1 61.31 55 ALA B C 1
ATOM 1780 O O . ALA B 1 55 ? -22.812 -7.902 1.335 1 61.31 55 ALA B O 1
ATOM 1781 N N . ASP B 1 56 ? -22.328 -7.352 -0.738 1 82 56 ASP B N 1
ATOM 1782 C CA . ASP B 1 56 ? -21.922 -8.719 -1.042 1 82 56 ASP B CA 1
ATOM 1783 C C . ASP B 1 56 ? -20.391 -8.844 -1.084 1 82 56 ASP B C 1
ATOM 1785 O O . ASP B 1 56 ? -19.859 -9.938 -1.228 1 82 56 ASP B O 1
ATOM 1789 N N . PHE B 1 57 ? -19.688 -7.793 -0.789 1 84.62 57 PHE B N 1
ATOM 1790 C CA . PHE B 1 57 ? -18.234 -7.789 -0.908 1 84.62 57 PHE B CA 1
ATOM 1791 C C . PHE B 1 57 ? -17.609 -8.781 0.062 1 84.62 57 PHE B C 1
ATOM 1793 O O . PHE B 1 57 ? -16.609 -9.422 -0.258 1 84.62 57 PHE B O 1
ATOM 1800 N N . ASP B 1 58 ? -18.203 -8.938 1.177 1 87.5 58 ASP B N 1
ATOM 1801 C CA . ASP B 1 58 ? -17.578 -9.75 2.217 1 87.5 58 ASP B CA 1
ATOM 1802 C C . ASP B 1 58 ? -18.234 -11.125 2.303 1 87.5 58 ASP B C 1
ATOM 1804 O O . ASP B 1 58 ? -17.766 -12 3.043 1 87.5 58 ASP B O 1
ATOM 1808 N N . THR B 1 59 ? -19.281 -11.328 1.439 1 88.19 59 THR B N 1
ATOM 1809 C CA . THR B 1 59 ? -19.984 -12.602 1.57 1 88.19 59 THR B CA 1
ATOM 1810 C C . THR B 1 59 ? -19.906 -13.398 0.271 1 88.19 59 THR B C 1
ATOM 1812 O O . THR B 1 59 ? -20.203 -14.594 0.251 1 88.19 59 THR B O 1
ATOM 1815 N N . GLN B 1 60 ? -19.609 -12.711 -0.744 1 90.81 60 GLN B N 1
ATOM 1816 C CA . GLN B 1 60 ? -19.438 -13.359 -2.041 1 90.81 60 GLN B CA 1
ATOM 1817 C C . GLN B 1 60 ? -18 -13.211 -2.535 1 90.81 60 GLN B C 1
ATOM 1819 O O . GLN B 1 60 ? -17.562 -12.117 -2.896 1 90.81 60 GLN B O 1
ATOM 1824 N N . ILE B 1 61 ? -17.281 -14.25 -2.555 1 94.25 61 ILE B N 1
ATOM 1825 C CA . ILE B 1 61 ? -15.875 -14.227 -2.932 1 94.25 61 ILE B CA 1
ATOM 1826 C C . ILE B 1 61 ? -15.688 -14.914 -4.281 1 94.25 61 ILE B C 1
ATOM 1828 O O . ILE B 1 61 ? -16.062 -16.078 -4.449 1 94.25 61 ILE B O 1
ATOM 1832 N N . VAL B 1 62 ? -15.219 -14.203 -5.219 1 95.19 62 VAL B N 1
ATOM 1833 C CA . VAL B 1 62 ? -14.836 -14.781 -6.504 1 95.19 62 VAL B CA 1
ATOM 1834 C C . VAL B 1 62 ? -13.391 -15.266 -6.445 1 95.19 62 VAL B C 1
ATOM 1836 O O . VAL B 1 62 ? -12.5 -14.539 -6.004 1 95.19 62 VAL B O 1
ATOM 1839 N N . VAL B 1 63 ? -13.172 -16.516 -6.848 1 97.75 63 VAL B N 1
ATOM 1840 C CA . VAL B 1 63 ? -11.852 -17.141 -6.809 1 97.75 63 VAL B CA 1
ATOM 1841 C C . VAL B 1 63 ? -11.375 -17.438 -8.227 1 97.75 63 VAL B C 1
ATOM 1843 O O . VAL B 1 63 ? -11.984 -18.25 -8.938 1 97.75 63 VAL B O 1
ATOM 1846 N N . LYS B 1 64 ? -10.289 -16.781 -8.617 1 98.38 64 LYS B N 1
ATOM 1847 C CA . LYS B 1 64 ? -9.68 -17.062 -9.914 1 98.38 64 LYS B CA 1
ATOM 1848 C C . LYS B 1 64 ? -8.742 -18.266 -9.82 1 98.38 64 LYS B C 1
ATOM 1850 O O . LYS B 1 64 ? -7.527 -18.094 -9.664 1 98.38 64 LYS B O 1
ATOM 1855 N N . THR B 1 65 ? -9.266 -19.375 -10.117 1 98.75 65 THR B N 1
ATOM 1856 C CA . THR B 1 65 ? -8.578 -20.609 -9.766 1 98.75 65 THR B CA 1
ATOM 1857 C C . THR B 1 65 ? -7.391 -20.859 -10.688 1 98.75 65 THR B C 1
ATOM 1859 O O . THR B 1 65 ? -6.477 -21.609 -10.352 1 98.75 65 THR B O 1
ATOM 1862 N N . ASN B 1 66 ? -7.352 -20.172 -11.859 1 98.75 66 ASN B N 1
ATOM 1863 C CA . ASN B 1 66 ? -6.262 -20.391 -12.805 1 98.75 66 ASN B CA 1
ATOM 1864 C C . ASN B 1 66 ? -5.316 -19.203 -12.852 1 98.75 66 ASN B C 1
ATOM 1866 O O . ASN B 1 66 ? -4.539 -19.047 -13.797 1 98.75 66 ASN B O 1
ATOM 1870 N N . VAL B 1 67 ? -5.332 -18.328 -11.891 1 98.75 67 VAL B N 1
ATOM 1871 C CA . VAL B 1 67 ? -4.656 -17.031 -11.945 1 98.75 67 VAL B CA 1
ATOM 1872 C C . VAL B 1 67 ? -3.148 -17.25 -12.078 1 98.75 67 VAL B C 1
ATOM 1874 O O . VAL B 1 67 ? -2.477 -16.516 -12.805 1 98.75 67 VAL B O 1
ATOM 1877 N N . ALA B 1 68 ? -2.574 -18.234 -11.422 1 98.81 68 ALA B N 1
ATOM 1878 C CA . ALA B 1 68 ? -1.134 -18.469 -11.484 1 98.81 68 ALA B CA 1
ATOM 1879 C C . ALA B 1 68 ? -0.709 -18.891 -12.891 1 98.81 68 ALA B C 1
ATOM 1881 O O . ALA B 1 68 ? 0.326 -18.438 -13.391 1 98.81 68 ALA B O 1
ATOM 1882 N N . GLU B 1 69 ? -1.49 -19.734 -13.477 1 98.56 69 GLU B N 1
ATOM 1883 C CA . GLU B 1 69 ? -1.193 -20.203 -14.828 1 98.56 69 GLU B CA 1
ATOM 1884 C C . GLU B 1 69 ? -1.266 -19.062 -15.836 1 98.56 69 GLU B C 1
ATOM 1886 O O . GLU B 1 69 ? -0.371 -18.906 -16.672 1 98.56 69 GLU B O 1
ATOM 1891 N N . VAL B 1 70 ? -2.285 -18.297 -15.758 1 98.88 70 VAL B N 1
ATOM 1892 C CA . VAL B 1 70 ? -2.459 -17.156 -16.641 1 98.88 70 VAL B CA 1
ATOM 1893 C C . VAL B 1 70 ? -1.325 -16.156 -16.438 1 98.88 70 VAL B C 1
ATOM 1895 O O . VAL B 1 70 ? -0.761 -15.633 -17.391 1 98.88 70 VAL B O 1
ATOM 1898 N N . LEU B 1 71 ? -0.991 -15.906 -15.164 1 98.88 71 LEU B N 1
ATOM 1899 C CA . LEU B 1 71 ? 0.088 -14.984 -14.82 1 98.88 71 LEU B CA 1
ATOM 1900 C C . LEU B 1 71 ? 1.408 -15.445 -15.43 1 98.88 71 LEU B C 1
ATOM 1902 O O . LEU B 1 71 ? 2.135 -14.641 -16.016 1 98.88 71 LEU B O 1
ATOM 1906 N N . ARG B 1 72 ? 1.701 -16.766 -15.367 1 98.62 72 ARG B N 1
ATOM 1907 C CA . ARG B 1 72 ? 2.928 -17.312 -15.938 1 98.62 72 ARG B CA 1
ATOM 1908 C C . ARG B 1 72 ? 2.998 -17.047 -17.438 1 98.62 72 ARG B C 1
ATOM 1910 O O . ARG B 1 72 ? 4.047 -16.656 -17.953 1 98.62 72 ARG B O 1
ATOM 1917 N N . ARG B 1 73 ? 1.923 -17.234 -18.047 1 98.5 73 ARG B N 1
ATOM 1918 C CA . ARG B 1 73 ? 1.878 -17.016 -19.484 1 98.5 73 ARG B CA 1
ATOM 1919 C C . ARG B 1 73 ? 2.135 -15.547 -19.828 1 98.5 73 ARG B C 1
ATOM 1921 O O . ARG B 1 73 ? 2.912 -15.242 -20.734 1 98.5 73 ARG B O 1
ATOM 1928 N N . GLU B 1 74 ? 1.487 -14.664 -19.078 1 98.75 74 GLU B N 1
ATOM 1929 C CA . GLU B 1 74 ? 1.633 -13.227 -19.328 1 98.75 74 GLU B CA 1
ATOM 1930 C C . GLU B 1 74 ? 3.062 -12.766 -19.078 1 98.75 74 GLU B C 1
ATOM 1932 O O . GLU B 1 74 ? 3.602 -11.945 -19.812 1 98.75 74 GLU B O 1
ATOM 1937 N N . LEU B 1 75 ? 3.699 -13.32 -18.109 1 98.69 75 LEU B N 1
ATOM 1938 C CA . LEU B 1 75 ? 5.027 -12.891 -17.688 1 98.69 75 LEU B CA 1
ATOM 1939 C C . LEU B 1 75 ? 6.098 -13.438 -18.625 1 98.69 75 LEU B C 1
ATOM 1941 O O . LEU B 1 75 ? 7.238 -12.969 -18.625 1 98.69 75 LEU B O 1
ATOM 1945 N N . ARG B 1 76 ? 5.777 -14.383 -19.406 1 97.75 76 ARG B N 1
ATOM 1946 C CA . ARG B 1 76 ? 6.723 -14.984 -20.344 1 97.75 76 ARG B CA 1
ATOM 1947 C C . ARG B 1 76 ? 6.781 -14.203 -21.656 1 97.75 76 ARG B C 1
ATOM 1949 O O . ARG B 1 76 ? 7.672 -14.422 -22.469 1 97.75 76 ARG B O 1
ATOM 1956 N N . ARG B 1 77 ? 5.836 -13.375 -21.828 1 97.69 77 ARG B N 1
ATOM 1957 C CA . ARG B 1 77 ? 5.824 -12.594 -23.062 1 97.69 77 ARG B CA 1
ATOM 1958 C C . ARG B 1 77 ? 7.105 -11.773 -23.203 1 97.69 77 ARG B C 1
ATOM 1960 O O . ARG B 1 77 ? 7.602 -11.219 -22.219 1 97.69 77 ARG B O 1
ATOM 1967 N N . PRO B 1 78 ? 7.57 -11.641 -24.391 1 97.12 78 PRO B N 1
ATOM 1968 C CA . PRO B 1 78 ? 8.789 -10.867 -24.609 1 97.12 78 PRO B CA 1
ATOM 1969 C C . PRO B 1 78 ? 8.625 -9.391 -24.266 1 97.12 78 PRO B C 1
ATOM 1971 O O . PRO B 1 78 ? 9.609 -8.703 -23.969 1 97.12 78 PRO B O 1
ATOM 1974 N N . SER B 1 79 ? 7.422 -8.945 -24.266 1 96.62 79 SER B N 1
ATOM 1975 C CA . SER B 1 79 ? 7.148 -7.531 -24.016 1 96.62 79 SER B CA 1
ATOM 1976 C C . SER B 1 79 ? 7.129 -7.227 -22.516 1 96.62 79 SER B C 1
ATOM 1978 O O . SER B 1 79 ? 7.117 -6.059 -22.125 1 96.62 79 SER B O 1
ATOM 1980 N N . TRP B 1 80 ? 7.191 -8.25 -21.734 1 97.38 80 TRP B N 1
ATOM 1981 C CA . TRP B 1 80 ? 7.164 -8.016 -20.297 1 97.38 80 TRP B CA 1
ATOM 1982 C C . TRP B 1 80 ? 8.469 -7.387 -19.828 1 97.38 80 TRP B C 1
ATOM 1984 O O . TRP B 1 80 ? 9.555 -7.898 -20.109 1 97.38 80 TRP B O 1
ATOM 1994 N N . ARG B 1 81 ? 8.43 -6.348 -19.047 1 95.06 81 ARG B N 1
ATOM 1995 C CA . ARG B 1 81 ? 9.602 -5.559 -18.672 1 95.06 81 ARG B CA 1
ATOM 1996 C C . ARG B 1 81 ? 9.898 -5.688 -17.188 1 95.06 81 ARG B C 1
ATOM 1998 O O . ARG B 1 81 ? 10.609 -4.855 -16.625 1 95.06 81 ARG B O 1
ATOM 2005 N N . ARG B 1 82 ? 9.25 -6.668 -16.469 1 96.56 82 ARG B N 1
ATOM 2006 C CA . ARG B 1 82 ? 9.531 -6.98 -15.07 1 96.56 82 ARG B CA 1
ATOM 2007 C C . ARG B 1 82 ? 9.227 -5.789 -14.164 1 96.56 82 ARG B C 1
ATOM 2009 O O . ARG B 1 82 ? 10.008 -5.473 -13.266 1 96.56 82 ARG B O 1
ATOM 2016 N N . GLU B 1 83 ? 8.109 -5.164 -14.555 1 94.12 83 GLU B N 1
ATOM 2017 C CA . GLU B 1 83 ? 7.617 -4.082 -13.711 1 94.12 83 GLU B CA 1
ATOM 2018 C C . GLU B 1 83 ? 7.102 -4.617 -12.375 1 94.12 83 GLU B C 1
ATOM 2020 O O . GLU B 1 83 ? 6.574 -5.73 -12.312 1 94.12 83 GLU B O 1
ATOM 2025 N N . THR B 1 84 ? 7.191 -3.77 -11.328 1 95.69 84 THR B N 1
ATOM 2026 C CA . THR B 1 84 ? 6.77 -4.195 -10 1 95.69 84 THR B CA 1
ATOM 2027 C C . THR B 1 84 ? 5.273 -4.496 -9.984 1 95.69 84 THR B C 1
ATOM 2029 O O . THR B 1 84 ? 4.477 -3.752 -10.562 1 95.69 84 THR B O 1
ATOM 2032 N N . VAL B 1 85 ? 4.934 -5.59 -9.305 1 96.88 85 VAL B N 1
ATOM 2033 C CA . VAL B 1 85 ? 3.545 -6.008 -9.156 1 96.88 85 VAL B CA 1
ATOM 2034 C C . VAL B 1 85 ? 3.129 -5.918 -7.691 1 96.88 85 VAL B C 1
ATOM 2036 O O . VAL B 1 85 ? 3.799 -6.465 -6.812 1 96.88 85 VAL B O 1
ATOM 2039 N N . ALA B 1 86 ? 2.059 -5.223 -7.453 1 96.56 86 ALA B N 1
ATOM 2040 C CA . ALA B 1 86 ? 1.537 -5.102 -6.094 1 96.56 86 ALA B CA 1
ATOM 2041 C C . ALA B 1 86 ? 0.385 -6.078 -5.863 1 96.56 86 ALA B C 1
ATOM 2043 O O . ALA B 1 86 ? -0.483 -6.238 -6.723 1 96.56 86 ALA B O 1
ATOM 2044 N N . LEU B 1 87 ? 0.403 -6.754 -4.707 1 97.56 87 LEU B N 1
ATOM 2045 C CA . LEU B 1 87 ? -0.663 -7.621 -4.219 1 97.56 87 LEU B CA 1
ATOM 2046 C C . LEU B 1 87 ? -1.27 -7.07 -2.932 1 97.56 87 LEU B C 1
ATOM 2048 O O . LEU B 1 87 ? -0.544 -6.621 -2.043 1 97.56 87 LEU B O 1
ATOM 2052 N N . GLY B 1 88 ? -2.562 -7.109 -2.828 1 96.44 88 GLY B N 1
ATOM 2053 C CA . GLY B 1 88 ? -3.227 -6.621 -1.631 1 96.44 88 GLY B CA 1
ATOM 2054 C C . GLY B 1 88 ? -3.799 -5.223 -1.794 1 96.44 88 GLY B C 1
ATOM 2055 O O . GLY B 1 88 ? -3.963 -4.496 -0.813 1 96.44 88 GLY B O 1
ATOM 2056 N N . THR B 1 89 ? -4.133 -4.859 -3.047 1 92.75 89 THR B N 1
ATOM 2057 C CA . THR B 1 89 ? -4.652 -3.525 -3.328 1 92.75 89 THR B CA 1
ATOM 2058 C C . THR B 1 89 ? -6.18 -3.516 -3.266 1 92.75 89 THR B C 1
ATOM 2060 O O . THR B 1 89 ? -6.773 -2.65 -2.617 1 92.75 89 THR B O 1
ATOM 2063 N N . ASN B 1 90 ? -6.836 -4.523 -3.799 1 90.94 90 ASN B N 1
ATOM 2064 C CA . ASN B 1 90 ? -8.289 -4.52 -3.938 1 90.94 90 ASN B CA 1
ATOM 2065 C C . ASN B 1 90 ? -8.93 -5.676 -3.174 1 90.94 90 ASN B C 1
ATOM 2067 O O . ASN B 1 90 ? -10.156 -5.805 -3.143 1 90.94 90 ASN B O 1
ATOM 2071 N N . THR B 1 91 ? -8.195 -6.488 -2.703 1 94.19 91 THR B N 1
ATOM 2072 C CA . THR B 1 91 ? -8.539 -7.617 -1.847 1 94.19 91 THR B CA 1
ATOM 2073 C C . THR B 1 91 ? -7.352 -8.016 -0.976 1 94.19 91 THR B C 1
ATOM 2075 O O . THR B 1 91 ? -6.289 -7.398 -1.039 1 94.19 91 THR B O 1
ATOM 2078 N N . ASP B 1 92 ? -7.578 -8.969 -0.141 1 96.94 92 ASP B N 1
ATOM 2079 C CA . ASP B 1 92 ? -6.461 -9.469 0.655 1 96.94 92 ASP B CA 1
ATOM 2080 C C . ASP B 1 92 ? -5.992 -10.828 0.151 1 96.94 92 ASP B C 1
ATOM 2082 O O . ASP B 1 92 ? -6.742 -11.805 0.193 1 96.94 92 ASP B O 1
ATOM 2086 N N . PRO B 1 93 ? -4.742 -10.875 -0.318 1 98.38 93 PRO B N 1
ATOM 2087 C CA . PRO B 1 93 ? -4.258 -12.141 -0.884 1 98.38 93 PRO B CA 1
ATOM 2088 C C . PRO B 1 93 ? -4.188 -13.258 0.149 1 98.38 93 PRO B C 1
ATOM 2090 O O . PRO B 1 93 ? -4.137 -14.438 -0.216 1 98.38 93 PRO B O 1
ATOM 2093 N N . TYR B 1 94 ? -4.25 -12.945 1.422 1 98.19 94 TYR B N 1
ATOM 2094 C CA . TYR B 1 94 ? -4.133 -13.953 2.467 1 98.19 94 TYR B CA 1
ATOM 2095 C C . TYR B 1 94 ? -5.391 -13.992 3.33 1 98.19 94 TYR B C 1
ATOM 2097 O O . TYR B 1 94 ? -5.32 -14.297 4.523 1 98.19 94 TYR B O 1
ATOM 2105 N N . GLN B 1 95 ? -6.473 -13.594 2.781 1 97.38 95 GLN B N 1
ATOM 2106 C CA . GLN B 1 95 ? -7.75 -13.781 3.463 1 97.38 95 GLN B CA 1
ATOM 2107 C C . GLN B 1 95 ? -8.031 -15.258 3.703 1 97.38 95 GLN B C 1
ATOM 2109 O O . GLN B 1 95 ? -7.309 -16.125 3.207 1 97.38 95 GLN B O 1
ATOM 2114 N N . ARG B 1 96 ? -9.07 -15.586 4.352 1 95.75 96 ARG B N 1
ATOM 2115 C CA . ARG B 1 96 ? -9.359 -16.938 4.805 1 95.75 96 ARG B CA 1
ATOM 2116 C C . ARG B 1 96 ? -9.469 -17.906 3.627 1 95.75 96 ARG B C 1
ATOM 2118 O O . ARG B 1 96 ? -9.031 -19.047 3.715 1 95.75 96 ARG B O 1
ATOM 2125 N N . ALA B 1 97 ? -10.008 -17.469 2.564 1 97.19 97 ALA B N 1
ATOM 2126 C CA . ALA B 1 97 ? -10.148 -18.281 1.365 1 97.19 97 ALA B CA 1
ATOM 2127 C C . ALA B 1 97 ? -8.805 -18.859 0.93 1 97.19 97 ALA B C 1
ATOM 2129 O O . ALA B 1 97 ? -8.734 -19.969 0.397 1 97.19 97 ALA B O 1
ATOM 2130 N N . GLU B 1 98 ? -7.773 -18.156 1.107 1 98.44 98 GLU B N 1
ATOM 2131 C CA . GLU B 1 98 ? -6.43 -18.578 0.711 1 98.44 98 GLU B CA 1
ATOM 2132 C C . GLU B 1 98 ? -6.035 -19.891 1.401 1 98.44 98 GLU B C 1
ATOM 2134 O O . GLU B 1 98 ? -5.223 -20.656 0.875 1 98.44 98 GLU B O 1
ATOM 2139 N N . GLY B 1 99 ? -6.547 -20.109 2.629 1 97.56 99 GLY B N 1
ATOM 2140 C CA . GLY B 1 99 ? -6.289 -21.359 3.311 1 97.56 99 GLY B CA 1
ATOM 2141 C C . GLY B 1 99 ? -6.754 -22.578 2.523 1 97.56 99 GLY B C 1
ATOM 2142 O O . GLY B 1 99 ? -6.105 -23.625 2.547 1 97.56 99 GLY B O 1
ATOM 2143 N N . ARG B 1 100 ? -7.715 -22.422 1.808 1 96.94 100 ARG B N 1
ATOM 2144 C CA . ARG B 1 100 ? -8.305 -23.5 1.025 1 96.94 100 ARG B CA 1
ATOM 2145 C C . ARG B 1 100 ? -7.719 -23.531 -0.382 1 96.94 100 ARG B C 1
ATOM 2147 O O . ARG B 1 100 ? -7.34 -24.609 -0.872 1 96.94 100 ARG B O 1
ATOM 2154 N N . TYR B 1 101 ? -7.648 -22.406 -1.011 1 98.19 101 TYR B N 1
ATOM 2155 C CA . TYR B 1 101 ? -7.359 -22.375 -2.439 1 98.19 101 TYR B CA 1
ATOM 2156 C C . TYR B 1 101 ? -5.859 -22.297 -2.691 1 98.19 101 TYR B C 1
ATOM 2158 O O . TYR B 1 101 ? -5.375 -22.734 -3.736 1 98.19 101 TYR B O 1
ATOM 2166 N N . ALA B 1 102 ? -5.105 -21.688 -1.78 1 98.56 102 ALA B N 1
ATOM 2167 C CA . ALA B 1 102 ? -3.645 -21.656 -1.829 1 98.56 102 ALA B CA 1
ATOM 2168 C C . ALA B 1 102 ? -3.152 -21.125 -3.178 1 98.56 102 ALA B C 1
ATOM 2170 O O . ALA B 1 102 ? -2.307 -21.766 -3.818 1 98.56 102 ALA B O 1
ATOM 2171 N N . LEU B 1 103 ? -3.617 -19.922 -3.551 1 98.88 103 LEU B N 1
ATOM 2172 C CA . LEU B 1 103 ? -3.238 -19.328 -4.824 1 98.88 103 LEU B CA 1
ATOM 2173 C C . LEU B 1 103 ? -1.869 -18.656 -4.73 1 98.88 103 LEU B C 1
ATOM 2175 O O . LEU B 1 103 ? -1.123 -18.625 -5.711 1 98.88 103 LEU B O 1
ATOM 2179 N N . MET B 1 104 ? -1.449 -18.172 -3.592 1 98.88 104 MET B N 1
ATOM 2180 C CA . MET B 1 104 ? -0.326 -17.25 -3.412 1 98.88 104 MET B CA 1
ATOM 2181 C C . MET B 1 104 ? 0.998 -17.953 -3.713 1 98.88 104 MET B C 1
ATOM 2183 O O . MET B 1 104 ? 1.873 -17.375 -4.359 1 98.88 104 MET B O 1
ATOM 2187 N N . PRO B 1 105 ? 1.19 -19.281 -3.305 1 98.81 105 PRO B N 1
ATOM 2188 C CA . PRO B 1 105 ? 2.467 -19.891 -3.682 1 98.81 105 PRO B CA 1
ATOM 2189 C C . PRO B 1 105 ? 2.701 -19.891 -5.191 1 98.81 105 PRO B C 1
ATOM 2191 O O . PRO B 1 105 ? 3.811 -19.594 -5.648 1 98.81 105 PRO B O 1
ATOM 2194 N N . GLY B 1 106 ? 1.633 -20.156 -5.945 1 98.81 106 GLY B N 1
ATOM 2195 C CA . GLY B 1 106 ? 1.743 -20.109 -7.398 1 98.81 106 GLY B CA 1
ATOM 2196 C C . GLY B 1 106 ? 1.994 -18.719 -7.941 1 98.81 106 GLY B C 1
ATOM 2197 O O . GLY B 1 106 ? 2.814 -18.531 -8.844 1 98.81 106 GLY B O 1
ATOM 2198 N N . ILE B 1 107 ? 1.309 -17.719 -7.406 1 98.94 107 ILE B N 1
ATOM 2199 C CA . ILE B 1 107 ? 1.465 -16.328 -7.828 1 98.94 107 ILE B CA 1
ATOM 2200 C C . ILE B 1 107 ? 2.885 -15.852 -7.527 1 98.94 107 ILE B C 1
ATOM 2202 O O . ILE B 1 107 ? 3.559 -15.297 -8.398 1 98.94 107 ILE B O 1
ATOM 2206 N N . ILE B 1 108 ? 3.324 -16.078 -6.328 1 98.81 108 ILE B N 1
ATOM 2207 C CA . ILE B 1 108 ? 4.656 -15.68 -5.895 1 98.81 108 ILE B CA 1
ATOM 2208 C C . ILE B 1 108 ? 5.711 -16.359 -6.766 1 98.81 108 ILE B C 1
ATOM 2210 O O . ILE B 1 108 ? 6.641 -15.711 -7.25 1 98.81 108 ILE B O 1
ATOM 2214 N N . GLY B 1 109 ? 5.539 -17.688 -7.004 1 98.69 109 GLY B N 1
ATOM 2215 C CA . GLY B 1 109 ? 6.473 -18.422 -7.844 1 98.69 109 GLY B CA 1
ATOM 2216 C C . GLY B 1 109 ? 6.543 -17.875 -9.266 1 98.69 109 GLY B C 1
ATOM 2217 O O . GLY B 1 109 ? 7.629 -17.766 -9.836 1 98.69 109 GLY B O 1
ATOM 2218 N N . ALA B 1 110 ? 5.414 -17.578 -9.812 1 98.88 110 ALA B N 1
ATOM 2219 C CA . ALA B 1 110 ? 5.367 -17.047 -11.172 1 98.88 110 ALA B CA 1
ATOM 2220 C C . ALA B 1 110 ? 6.113 -15.719 -11.266 1 98.88 110 ALA B C 1
ATOM 2222 O O . ALA B 1 110 ? 6.898 -15.508 -12.195 1 98.88 110 ALA B O 1
ATOM 2223 N N . LEU B 1 111 ? 5.875 -14.844 -10.312 1 98.81 111 LEU B N 1
ATOM 2224 C CA . LEU B 1 111 ? 6.527 -13.539 -10.32 1 98.81 111 LEU B CA 1
ATOM 2225 C C . LEU B 1 111 ? 8.031 -13.68 -10.133 1 98.81 111 LEU B C 1
ATOM 2227 O O . LEU B 1 111 ? 8.812 -13.172 -10.945 1 98.81 111 LEU B O 1
ATOM 2231 N N . ALA B 1 112 ? 8.414 -14.438 -9.164 1 98.5 112 ALA B N 1
ATOM 2232 C CA . ALA B 1 112 ? 9.836 -14.617 -8.875 1 98.5 112 ALA B CA 1
ATOM 2233 C C . ALA B 1 112 ? 10.547 -15.305 -10.039 1 98.5 112 ALA B C 1
ATOM 2235 O O . ALA B 1 112 ? 11.641 -14.883 -10.445 1 98.5 112 ALA B O 1
ATOM 2236 N N . GLY B 1 113 ? 9.953 -16.328 -10.555 1 98.06 113 GLY B N 1
ATOM 2237 C CA . GLY B 1 113 ? 10.547 -17.094 -11.641 1 98.06 113 GLY B CA 1
ATOM 2238 C C . GLY B 1 113 ? 10.797 -16.266 -12.883 1 98.06 113 GLY B C 1
ATOM 2239 O O . GLY B 1 113 ? 11.68 -16.594 -13.68 1 98.06 113 GLY B O 1
ATOM 2240 N N . SER B 1 114 ? 10.078 -15.234 -13.055 1 98.56 114 SER B N 1
ATOM 2241 C CA . SER B 1 114 ? 10.227 -14.375 -14.227 1 98.56 114 SER B CA 1
ATOM 2242 C C . SER B 1 114 ? 11.117 -13.172 -13.922 1 98.56 114 SER B C 1
ATOM 2244 O O . SER B 1 114 ? 11.266 -12.273 -14.758 1 98.56 114 SER B O 1
ATOM 2246 N N . GLY B 1 115 ? 11.562 -13.078 -12.688 1 98.19 115 GLY B N 1
ATOM 2247 C CA . GLY B 1 115 ? 12.398 -11.953 -12.305 1 98.19 115 GLY B CA 1
ATOM 2248 C C . GLY B 1 115 ? 11.602 -10.711 -11.945 1 98.19 115 GLY B C 1
ATOM 2249 O O . GLY B 1 115 ? 12.133 -9.602 -11.969 1 98.19 115 GLY B O 1
ATOM 2250 N N . THR B 1 116 ? 10.352 -10.82 -11.602 1 98.44 116 THR B N 1
ATOM 2251 C CA . THR B 1 116 ? 9.438 -9.703 -11.391 1 98.44 116 THR B CA 1
ATOM 2252 C C . THR B 1 116 ? 9.391 -9.312 -9.914 1 98.44 116 THR B C 1
ATOM 2254 O O . THR B 1 116 ? 9.031 -10.133 -9.062 1 98.44 116 THR B O 1
ATOM 2257 N N . PRO B 1 117 ? 9.727 -8.062 -9.547 1 97.81 117 PRO B N 1
ATOM 2258 C CA . PRO B 1 117 ? 9.57 -7.602 -8.164 1 97.81 117 PRO B CA 1
ATOM 2259 C C . PRO B 1 117 ? 8.117 -7.605 -7.703 1 97.81 117 PRO B C 1
ATOM 2261 O O . PRO B 1 117 ? 7.207 -7.41 -8.516 1 97.81 117 PRO B O 1
ATOM 2264 N N . LEU B 1 118 ? 7.934 -7.824 -6.379 1 98 118 LEU B N 1
ATOM 2265 C CA . LEU B 1 118 ? 6.562 -7.863 -5.883 1 98 118 LEU B CA 1
ATOM 2266 C C . LEU B 1 118 ? 6.461 -7.207 -4.508 1 98 118 LEU B C 1
ATOM 2268 O O . LEU B 1 118 ? 7.414 -7.25 -3.727 1 98 118 LEU B O 1
ATOM 2272 N N . SER B 1 119 ? 5.332 -6.59 -4.258 1 97 119 SER B N 1
ATOM 2273 C CA . SER B 1 119 ? 4.961 -6.074 -2.941 1 97 119 SER B CA 1
ATOM 2274 C C . SER B 1 119 ? 3.641 -6.672 -2.465 1 97 119 SER B C 1
ATOM 2276 O O . SER B 1 119 ? 2.725 -6.875 -3.264 1 97 119 SER B O 1
ATOM 2278 N N . ILE B 1 120 ? 3.584 -6.961 -1.167 1 97.75 120 ILE B N 1
ATOM 2279 C CA . ILE B 1 120 ? 2.391 -7.555 -0.573 1 97.75 120 ILE B CA 1
ATOM 2280 C C . ILE B 1 120 ? 1.919 -6.699 0.602 1 97.75 120 ILE B C 1
ATOM 2282 O O . ILE B 1 120 ? 2.711 -6.348 1.478 1 97.75 120 ILE B O 1
ATOM 2286 N N . LEU B 1 121 ? 0.721 -6.344 0.602 1 97 121 LEU B N 1
ATOM 2287 C CA . LEU B 1 121 ? 0.023 -5.754 1.739 1 97 121 LEU B CA 1
ATOM 2288 C C . LEU B 1 121 ? -1.116 -6.652 2.205 1 97 121 LEU B C 1
ATOM 2290 O O . LEU B 1 121 ? -1.945 -7.078 1.399 1 97 121 LEU B O 1
ATOM 2294 N N . THR B 1 122 ? -1.188 -7.004 3.529 1 97.19 122 THR B N 1
ATOM 2295 C CA . THR B 1 122 ? -2.219 -7.941 3.955 1 97.19 122 THR B CA 1
ATOM 2296 C C . THR B 1 122 ? -2.559 -7.742 5.43 1 97.19 122 THR B C 1
ATOM 2298 O O . THR B 1 122 ? -1.716 -7.293 6.211 1 97.19 122 THR B O 1
ATOM 2301 N N . LYS B 1 123 ? -3.742 -8.094 5.742 1 94.06 123 LYS B N 1
ATOM 2302 C CA . LYS B 1 123 ? -4.203 -8.242 7.121 1 94.06 123 LYS B CA 1
ATOM 2303 C C . LYS B 1 123 ? -4.207 -9.711 7.543 1 94.06 123 LYS B C 1
ATOM 2305 O O . LYS B 1 123 ? -4.398 -10.023 8.719 1 94.06 123 LYS B O 1
ATOM 2310 N N . GLY B 1 124 ? -3.928 -10.609 6.625 1 92.62 124 GLY B N 1
ATOM 2311 C CA . GLY B 1 124 ? -4.152 -12.023 6.863 1 92.62 124 GLY B CA 1
ATOM 2312 C C . GLY B 1 124 ? -2.977 -12.711 7.531 1 92.62 124 GLY B C 1
ATOM 2313 O O . GLY B 1 124 ? -1.822 -12.469 7.176 1 92.62 124 GLY B O 1
ATOM 2314 N N . THR B 1 125 ? -3.316 -13.625 8.414 1 90.56 125 THR B N 1
ATOM 2315 C CA . THR B 1 125 ? -2.283 -14.344 9.156 1 90.56 125 THR B CA 1
ATOM 2316 C C . THR B 1 125 ? -1.72 -15.492 8.32 1 90.56 125 THR B C 1
ATOM 2318 O O . THR B 1 125 ? -0.662 -16.031 8.641 1 90.56 125 THR B O 1
ATOM 2321 N N . LEU B 1 126 ? -2.416 -15.844 7.262 1 95.5 126 LEU B N 1
ATOM 2322 C CA . LEU B 1 126 ? -1.95 -16.938 6.418 1 95.5 126 LEU B CA 1
ATOM 2323 C C . LEU B 1 126 ? -0.633 -16.578 5.738 1 95.5 126 LEU B C 1
ATOM 2325 O O . LEU B 1 126 ? 0.034 -17.438 5.168 1 95.5 126 LEU B O 1
ATOM 2329 N N . LEU B 1 127 ? -0.261 -15.281 5.82 1 95.75 127 LEU B N 1
ATOM 2330 C CA . LEU B 1 127 ? 1.047 -14.852 5.344 1 95.75 127 LEU B CA 1
ATOM 2331 C C . LEU B 1 127 ? 2.156 -15.695 5.953 1 95.75 127 LEU B C 1
ATOM 2333 O O . LEU B 1 127 ? 3.15 -16 5.289 1 95.75 127 LEU B O 1
ATOM 2337 N N . ARG B 1 128 ? 1.978 -16.125 7.188 1 92.25 128 ARG B N 1
ATOM 2338 C CA . ARG B 1 128 ? 2.986 -16.875 7.918 1 92.25 128 ARG B CA 1
ATOM 2339 C C . ARG B 1 128 ? 3.344 -18.172 7.184 1 92.25 128 ARG B C 1
ATOM 2341 O O . ARG B 1 128 ? 4.5 -18.594 7.191 1 92.25 128 ARG B O 1
ATOM 2348 N N . ARG B 1 129 ? 2.418 -18.734 6.562 1 94.62 129 ARG B N 1
ATOM 2349 C CA . ARG B 1 129 ? 2.621 -19.969 5.812 1 94.62 129 ARG B CA 1
ATOM 2350 C C . ARG B 1 129 ? 3.662 -19.781 4.711 1 94.62 129 ARG B C 1
ATOM 2352 O O . ARG B 1 129 ? 4.449 -20.688 4.434 1 94.62 129 ARG B O 1
ATOM 2359 N N . ASP B 1 130 ? 3.67 -18.609 4.141 1 96 130 ASP B N 1
ATOM 2360 C CA . ASP B 1 130 ? 4.469 -18.422 2.936 1 96 130 ASP B CA 1
ATOM 2361 C C . ASP B 1 130 ? 5.73 -17.609 3.236 1 96 130 ASP B C 1
ATOM 2363 O O . ASP B 1 130 ? 6.48 -17.266 2.324 1 96 130 ASP B O 1
ATOM 2367 N N . LEU B 1 131 ? 5.992 -17.281 4.488 1 94.12 131 LEU B N 1
ATOM 2368 C CA . LEU B 1 131 ? 7.156 -16.469 4.844 1 94.12 131 LEU B CA 1
ATOM 2369 C C . LEU B 1 131 ? 8.445 -17.156 4.383 1 94.12 131 LEU B C 1
ATOM 2371 O O . LEU B 1 131 ? 9.328 -16.5 3.836 1 94.12 131 LEU B O 1
ATOM 2375 N N . PRO B 1 132 ? 8.57 -18.531 4.555 1 93.62 132 PRO B N 1
ATOM 2376 C CA . PRO B 1 132 ? 9.781 -19.172 4.031 1 93.62 132 PRO B CA 1
ATOM 2377 C C . PRO B 1 132 ? 9.938 -18.984 2.523 1 93.62 132 PRO B C 1
ATOM 2379 O O . PRO B 1 132 ? 11.047 -18.719 2.043 1 93.62 132 PRO B O 1
ATOM 2382 N N . LEU B 1 133 ? 8.867 -19.141 1.803 1 96.44 133 LEU B N 1
ATOM 2383 C CA . LEU B 1 133 ? 8.898 -18.938 0.358 1 96.44 133 LEU B CA 1
ATOM 2384 C C . LEU B 1 133 ? 9.297 -17.5 0.019 1 96.44 133 LEU B C 1
ATOM 2386 O O . LEU B 1 133 ? 10.117 -17.266 -0.873 1 96.44 133 LEU B O 1
ATOM 2390 N N . LEU B 1 134 ? 8.711 -16.516 0.703 1 96.75 134 LEU B N 1
ATOM 2391 C CA . LEU B 1 134 ? 9.008 -15.102 0.469 1 96.75 134 LEU B CA 1
ATOM 2392 C C . LEU B 1 134 ? 10.469 -14.797 0.789 1 96.75 134 LEU B C 1
ATOM 2394 O O . LEU B 1 134 ? 11.117 -14.016 0.082 1 96.75 134 LEU B O 1
ATOM 2398 N N . ALA B 1 135 ? 11 -15.383 1.828 1 93.75 135 ALA B N 1
ATOM 2399 C CA . ALA B 1 135 ? 12.414 -15.219 2.16 1 93.75 135 ALA B CA 1
ATOM 2400 C C . ALA B 1 135 ? 13.305 -15.766 1.046 1 93.75 135 ALA B C 1
ATOM 2402 O O . ALA B 1 135 ? 14.281 -15.133 0.658 1 93.75 135 ALA B O 1
ATOM 2403 N N . GLU B 1 136 ? 12.914 -16.906 0.589 1 94.94 136 GLU B N 1
ATOM 2404 C CA . GLU B 1 136 ? 13.664 -17.516 -0.5 1 94.94 136 GLU B CA 1
ATOM 2405 C C . GLU B 1 136 ? 13.648 -16.641 -1.747 1 94.94 136 GLU B C 1
ATOM 2407 O O . GLU B 1 136 ? 14.703 -16.344 -2.314 1 94.94 136 GLU B O 1
ATOM 2412 N N . VAL B 1 137 ? 12.508 -16.156 -2.127 1 96.38 137 VAL B N 1
ATOM 2413 C CA . VAL B 1 137 ? 12.383 -15.43 -3.387 1 96.38 137 VAL B CA 1
ATOM 2414 C C . VAL B 1 137 ? 12.984 -14.031 -3.238 1 96.38 137 VAL B C 1
ATOM 2416 O O . VAL B 1 137 ? 13.359 -13.398 -4.23 1 96.38 137 VAL B O 1
ATOM 2419 N N . SER B 1 138 ? 13.055 -13.547 -2.01 1 94.25 138 SER B N 1
ATOM 2420 C CA . SER B 1 138 ? 13.672 -12.242 -1.773 1 94.25 138 SER B CA 1
ATOM 2421 C C . SER B 1 138 ? 15.141 -12.242 -2.182 1 94.25 138 SER B C 1
ATOM 2423 O O . SER B 1 138 ? 15.742 -11.18 -2.355 1 94.25 138 SER B O 1
ATOM 2425 N N . GLY B 1 139 ? 15.742 -13.406 -2.326 1 93.12 139 GLY B N 1
ATOM 2426 C CA . GLY B 1 139 ? 17.094 -13.539 -2.85 1 93.12 139 GLY B CA 1
ATOM 2427 C C . GLY B 1 139 ? 17.156 -13.445 -4.363 1 93.12 139 GLY B C 1
ATOM 2428 O O . GLY B 1 139 ? 18.234 -13.289 -4.934 1 93.12 139 GLY B O 1
ATOM 2429 N N . GLN B 1 140 ? 16.078 -13.539 -5.047 1 95.12 140 GLN B N 1
ATOM 2430 C CA . GLN B 1 140 ? 16.016 -13.586 -6.504 1 95.12 140 GLN B CA 1
ATOM 2431 C C . GLN B 1 140 ? 15.5 -12.273 -7.074 1 95.12 140 GLN B C 1
ATOM 2433 O O . GLN B 1 140 ? 15.938 -11.828 -8.141 1 95.12 140 GLN B O 1
ATOM 2438 N N . VAL B 1 141 ? 14.516 -11.656 -6.375 1 96.94 141 VAL B N 1
ATOM 2439 C CA . VAL B 1 141 ? 13.867 -10.422 -6.805 1 96.94 141 VAL B CA 1
ATOM 2440 C C . VAL B 1 141 ? 13.578 -9.539 -5.59 1 96.94 141 VAL B C 1
ATOM 2442 O O . VAL B 1 141 ? 13.492 -10.039 -4.461 1 96.94 141 VAL B O 1
ATOM 2445 N N . PRO B 1 142 ? 13.422 -8.203 -5.781 1 95.38 142 PRO B N 1
ATOM 2446 C CA . PRO B 1 142 ? 12.953 -7.359 -4.68 1 95.38 142 PRO B CA 1
ATOM 2447 C C . PRO B 1 142 ? 11.57 -7.766 -4.168 1 95.38 142 PRO B C 1
ATOM 2449 O O . PRO B 1 142 ? 10.656 -7.98 -4.961 1 95.38 142 PRO B O 1
ATOM 2452 N N . VAL B 1 143 ? 11.438 -7.957 -2.854 1 96.5 143 VAL B N 1
ATOM 2453 C CA . VAL B 1 143 ? 10.188 -8.305 -2.197 1 96.5 143 VAL B CA 1
ATOM 2454 C C . VAL B 1 143 ? 9.922 -7.355 -1.031 1 96.5 143 VAL B C 1
ATOM 2456 O O . VAL B 1 143 ? 10.82 -7.102 -0.219 1 96.5 143 VAL B O 1
ATOM 2459 N N . SER B 1 144 ? 8.773 -6.77 -1.059 1 95.69 144 SER B N 1
ATOM 2460 C CA . SER B 1 144 ? 8.32 -6.008 0.1 1 95.69 144 SER B CA 1
ATOM 2461 C C . SER B 1 144 ? 7.031 -6.59 0.669 1 95.69 144 SER B C 1
ATOM 2463 O O . SER B 1 144 ? 6.137 -6.984 -0.083 1 95.69 144 SER B O 1
ATOM 2465 N N . VAL B 1 145 ? 6.977 -6.66 1.994 1 96 145 VAL B N 1
ATOM 2466 C CA . VAL B 1 145 ? 5.785 -7.148 2.678 1 96 145 VAL B CA 1
ATOM 2467 C C . VAL B 1 145 ? 5.391 -6.176 3.785 1 96 145 VAL B C 1
ATOM 2469 O O . VAL B 1 145 ? 6.238 -5.73 4.562 1 96 145 VAL B O 1
ATOM 2472 N N . ALA B 1 146 ? 4.141 -5.824 3.797 1 96.06 146 ALA B N 1
ATOM 2473 C CA . ALA B 1 146 ? 3.604 -4.996 4.875 1 96.06 146 ALA B CA 1
ATOM 2474 C C . ALA B 1 146 ? 2.336 -5.613 5.457 1 96.06 146 ALA B C 1
ATOM 2476 O O . ALA B 1 146 ? 1.566 -6.258 4.746 1 96.06 146 ALA B O 1
ATOM 2477 N N . VAL B 1 147 ? 2.162 -5.391 6.766 1 94.56 147 VAL B N 1
ATOM 2478 C CA . VAL B 1 147 ? 0.999 -5.926 7.465 1 94.56 147 VAL B CA 1
ATOM 2479 C C . VAL B 1 147 ? 0.209 -4.789 8.109 1 94.56 147 VAL B C 1
ATOM 2481 O O . VAL B 1 147 ? 0.793 -3.834 8.625 1 94.56 147 VAL B O 1
ATOM 2484 N N . SER B 1 148 ? -1.106 -4.938 8.062 1 93.5 148 SER B N 1
ATOM 2485 C CA . SER B 1 148 ? -1.995 -3.924 8.617 1 93.5 148 SER B CA 1
ATOM 2486 C C . SER B 1 148 ? -2.031 -3.994 10.141 1 93.5 148 SER B C 1
ATOM 2488 O O . SER B 1 148 ? -2.027 -5.082 10.719 1 93.5 148 SER B O 1
ATOM 2490 N N . LEU B 1 149 ? -2.072 -2.83 10.734 1 88.88 149 LEU B N 1
ATOM 2491 C CA . LEU B 1 149 ? -2.203 -2.719 12.188 1 88.88 149 LEU B CA 1
ATOM 2492 C C . LEU B 1 149 ? -3.645 -2.422 12.578 1 88.88 149 LEU B C 1
ATOM 2494 O O . LEU B 1 149 ? -4.332 -1.651 11.906 1 88.88 149 LEU B O 1
ATOM 2498 N N . ALA B 1 150 ? -4.012 -3.031 13.703 1 81.69 150 ALA B N 1
ATOM 2499 C CA . ALA B 1 150 ? -5.277 -2.637 14.312 1 81.69 150 ALA B CA 1
ATOM 2500 C C . ALA B 1 150 ? -5.094 -1.415 15.211 1 81.69 150 ALA B C 1
ATOM 2502 O O . ALA B 1 150 ? -4.676 -1.539 16.359 1 81.69 150 ALA B O 1
ATOM 2503 N N . ILE B 1 151 ? -5.191 -0.252 14.742 1 80.12 151 ILE B N 1
ATOM 2504 C CA . ILE B 1 151 ? -4.832 0.978 15.438 1 80.12 151 ILE B CA 1
ATOM 2505 C C . ILE B 1 151 ? -5.805 1.222 16.594 1 80.12 151 ILE B C 1
ATOM 2507 O O . ILE B 1 151 ? -5.43 1.802 17.609 1 80.12 151 ILE B O 1
ATOM 2511 N N . ALA B 1 152 ? -6.992 0.818 16.5 1 72.06 152 ALA B N 1
ATOM 2512 C CA . ALA B 1 152 ? -7.93 1.075 17.594 1 72.06 152 ALA B CA 1
ATOM 2513 C C . ALA B 1 152 ? -7.68 0.131 18.766 1 72.06 152 ALA B C 1
ATOM 2515 O O . ALA B 1 152 ? -8.305 0.26 19.828 1 72.06 152 ALA B O 1
ATOM 2516 N N . ASP B 1 153 ? -6.664 -0.748 18.594 1 61.59 153 ASP B N 1
ATOM 2517 C CA . ASP B 1 153 ? -6.367 -1.699 19.656 1 61.59 153 ASP B CA 1
ATOM 2518 C C . ASP B 1 153 ? -5.359 -1.116 20.641 1 61.59 153 ASP B C 1
ATOM 2520 O O . ASP B 1 153 ? -4.199 -0.883 20.297 1 61.59 153 ASP B O 1
ATOM 2524 N N . PRO B 1 154 ? -5.801 -0.807 21.797 1 58.94 154 PRO B N 1
ATOM 2525 C CA . PRO B 1 154 ? -4.895 -0.233 22.797 1 58.94 154 PRO B CA 1
ATOM 2526 C C . PRO B 1 154 ? -3.611 -1.043 22.969 1 58.94 154 PRO B C 1
ATOM 2528 O O . PRO B 1 154 ? -2.562 -0.483 23.297 1 58.94 154 PRO B O 1
ATOM 2531 N N . ASP B 1 155 ? -3.729 -2.346 22.828 1 56.34 155 ASP B N 1
ATOM 2532 C CA . ASP B 1 155 ? -2.568 -3.207 23.047 1 56.34 155 ASP B CA 1
ATOM 2533 C C . ASP B 1 155 ? -1.59 -3.107 21.875 1 56.34 155 ASP B C 1
ATOM 2535 O O . ASP B 1 155 ? -0.41 -3.432 22.016 1 56.34 155 ASP B O 1
ATOM 2539 N N . LEU B 1 156 ? -1.996 -2.701 20.781 1 55.44 156 LEU B N 1
ATOM 2540 C CA . LEU B 1 156 ? -1.164 -2.566 19.594 1 55.44 156 LEU B CA 1
ATOM 2541 C C . LEU B 1 156 ? 0.023 -1.648 19.859 1 55.44 156 LEU B C 1
ATOM 2543 O O . LEU B 1 156 ? 1.12 -1.879 19.344 1 55.44 156 LEU B O 1
ATOM 2547 N N . HIS B 1 157 ? -0.26 -0.642 20.656 1 53.16 157 HIS B N 1
ATOM 2548 C CA . HIS B 1 157 ? 0.784 0.341 20.922 1 53.16 157 HIS B CA 1
ATOM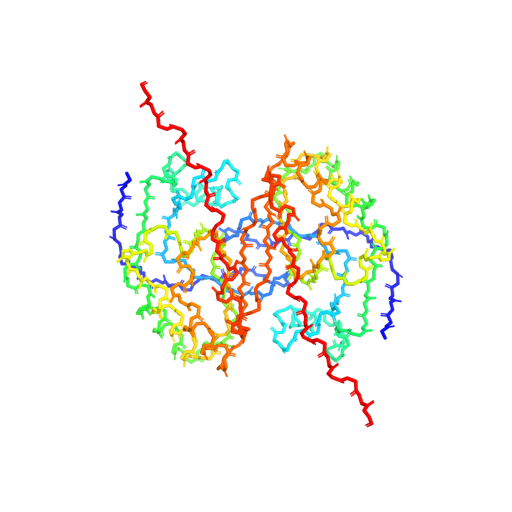 2549 C C . HIS B 1 157 ? 2.043 -0.329 21.469 1 53.16 157 HIS B C 1
ATOM 2551 O O . HIS B 1 157 ? 3.154 0.145 21.219 1 53.16 157 HIS B O 1
ATOM 2557 N N . LYS B 1 158 ? 1.862 -1.491 21.984 1 51.38 158 LYS B N 1
ATOM 2558 C CA . LYS B 1 158 ? 2.982 -2.176 22.609 1 51.38 158 LYS B CA 1
ATOM 2559 C C . LYS B 1 158 ? 3.752 -3.027 21.609 1 51.38 158 LYS B C 1
ATOM 2561 O O . LYS B 1 158 ? 4.949 -3.264 21.781 1 51.38 158 LYS B O 1
ATOM 2566 N N . GLU B 1 159 ? 3.164 -3.494 20.641 1 49.56 159 GLU B N 1
ATOM 2567 C CA . GLU B 1 159 ? 3.715 -4.543 19.781 1 49.56 159 GLU B CA 1
ATOM 2568 C C . GLU B 1 159 ? 4.543 -3.947 18.641 1 49.56 159 GLU B C 1
ATOM 2570 O O . GLU B 1 159 ? 5.328 -4.652 18.016 1 49.56 159 GLU B O 1
ATOM 2575 N N . ILE B 1 160 ? 4.332 -2.768 18.281 1 50.09 160 ILE B N 1
ATOM 2576 C CA . ILE B 1 160 ? 5.145 -2.238 17.188 1 50.09 160 ILE B CA 1
ATOM 2577 C C . ILE B 1 160 ? 6.574 -2.023 17.672 1 50.09 160 ILE B C 1
ATOM 2579 O O . ILE B 1 160 ? 7.012 -0.885 17.859 1 50.09 160 ILE B O 1
ATOM 2583 N N . GLU B 1 161 ? 7.051 -2.789 18.656 1 44.66 161 GLU B N 1
ATOM 2584 C CA . GLU B 1 161 ? 8.43 -2.615 19.109 1 44.66 161 GLU B CA 1
ATOM 2585 C C . GLU B 1 161 ? 9.422 -3.047 18.031 1 44.66 161 GLU B C 1
ATOM 2587 O O . GLU B 1 161 ? 9.32 -4.152 17.5 1 44.66 161 GLU B O 1
ATOM 2592 N N . PRO B 1 162 ? 10.141 -2.152 17.547 1 41.31 162 PRO B N 1
ATOM 2593 C CA . PRO B 1 162 ? 11.234 -2.469 16.625 1 41.31 162 PRO B CA 1
ATOM 2594 C C . PRO B 1 162 ? 12.062 -3.672 17.078 1 41.31 162 PRO B C 1
ATOM 2596 O O . PRO B 1 162 ? 12.227 -3.896 18.281 1 41.31 162 PRO B O 1
ATOM 2599 N N . ALA B 1 163 ? 12.227 -4.668 16.453 1 34.94 163 ALA B N 1
ATOM 2600 C CA . ALA B 1 163 ? 13.289 -5.621 16.75 1 34.94 163 ALA B CA 1
ATOM 2601 C C . ALA B 1 163 ? 14.609 -4.898 17.016 1 34.94 163 ALA B C 1
ATOM 2603 O O . ALA B 1 163 ? 15.07 -4.117 16.172 1 34.94 163 ALA B O 1
ATOM 2604 N N . ARG B 1 164 ? 15.094 -4.664 18.203 1 33.56 164 ARG B N 1
ATOM 2605 C CA . ARG B 1 164 ? 16.438 -4.23 18.578 1 33.56 164 ARG B CA 1
ATOM 2606 C C . ARG B 1 164 ? 17.5 -4.977 17.766 1 33.56 164 ARG B C 1
ATOM 2608 O O . ARG B 1 164 ? 17.469 -6.207 17.688 1 33.56 164 ARG B O 1
ATOM 2615 N N . ARG B 1 165 ? 18.172 -4.445 16.703 1 35.06 165 ARG B N 1
ATOM 2616 C CA . ARG B 1 165 ? 19.438 -4.988 16.188 1 35.06 165 ARG B CA 1
ATOM 2617 C C . ARG B 1 165 ? 20.297 -5.547 17.312 1 35.06 165 ARG B C 1
ATOM 2619 O O . ARG B 1 165 ? 20.391 -4.934 18.375 1 35.06 165 ARG B O 1
ATOM 2626 N N . PRO B 1 166 ? 20.781 -6.785 17.219 1 33.62 166 PRO B N 1
ATOM 2627 C CA . PRO B 1 166 ? 21.734 -7.258 18.219 1 33.62 166 PRO B CA 1
ATOM 2628 C C . PRO B 1 166 ? 22.922 -6.297 18.406 1 33.62 166 PRO B C 1
ATOM 2630 O O . PRO B 1 166 ? 23.328 -5.633 17.453 1 33.62 166 PRO B O 1
ATOM 2633 N N . ARG B 1 167 ? 23.312 -5.898 19.656 1 30.44 167 ARG B N 1
ATOM 2634 C CA . ARG B 1 167 ? 24.484 -5.199 20.172 1 30.44 167 ARG B CA 1
ATOM 2635 C C . ARG B 1 167 ? 25.766 -5.781 19.594 1 30.44 167 ARG B C 1
ATOM 2637 O O . ARG B 1 167 ? 25.969 -7 19.609 1 30.44 167 ARG B O 1
ATOM 2644 N N . ARG B 1 168 ? 26.469 -5.055 18.625 1 32.44 168 ARG B N 1
ATOM 2645 C CA . ARG B 1 168 ? 27.859 -5.391 18.312 1 32.44 168 ARG B CA 1
ATOM 2646 C C . ARG B 1 168 ? 28.656 -5.66 19.578 1 32.44 168 ARG B C 1
ATOM 2648 O O . ARG B 1 168 ? 28.547 -4.922 20.562 1 32.44 168 ARG B O 1
ATOM 2655 N N . PRO B 1 169 ? 29.266 -6.84 19.719 1 32.97 169 PRO B N 1
ATOM 2656 C CA . PRO B 1 169 ? 30.281 -7.012 20.766 1 32.97 169 PRO B CA 1
ATOM 2657 C C . PRO B 1 169 ? 31.297 -5.879 20.781 1 32.97 169 PRO B C 1
ATOM 2659 O O . PRO B 1 169 ? 31.531 -5.23 19.75 1 32.97 169 PRO B O 1
ATOM 2662 N N . GLY B 1 170 ? 31.531 -5.145 21.859 1 27.95 170 GLY B N 1
ATOM 2663 C CA . GLY B 1 170 ? 32.594 -4.242 22.234 1 27.95 170 GLY B CA 1
ATOM 2664 C C . GLY B 1 170 ? 33.969 -4.68 21.75 1 27.95 170 GLY B C 1
ATOM 2665 O O . GLY B 1 170 ? 34.312 -5.859 21.828 1 27.95 170 GLY B O 1
ATOM 2666 N N . TRP B 1 171 ? 34.562 -4 20.703 1 24.52 171 TRP B N 1
ATOM 2667 C CA . TRP B 1 171 ? 36 -4.074 20.344 1 24.52 171 TRP B CA 1
ATOM 2668 C C . TRP B 1 171 ? 36.875 -3.988 21.594 1 24.52 171 TRP B C 1
ATOM 2670 O O . TRP B 1 171 ? 36.75 -3.049 22.375 1 24.52 171 TRP B O 1
ATOM 2680 N N . VAL B 1 172 ? 37.469 -5.113 22.047 1 21.03 172 VAL B N 1
ATOM 2681 C CA . VAL B 1 172 ? 38.812 -5.094 22.594 1 21.03 172 VAL B CA 1
ATOM 2682 C C . VAL B 1 172 ? 39.812 -4.688 21.5 1 21.03 172 VAL B C 1
ATOM 2684 O O . VAL B 1 172 ? 39.656 -5.07 20.328 1 21.03 172 VAL B O 1
#

Radius of gyration: 20.17 Å; Cα contacts (8 Å, |Δi|>4): 658; chains: 2; bounding box: 62×49×58 Å

pLDDT: mean 85.58, std 19.35, range [20.3, 98.94]

Organism: NCBI:txid1299332